Protein AF-A0A7S3B226-F1 (afdb_monomer_lite)

Radius of gyration: 31.5 Å; chains: 1; bounding box: 76×92×87 Å

pLDDT: mean 72.27, std 21.68, range [33.91, 96.81]

Secondary structure (DSSP, 8-state):
--------TTSHHHHHHHHHHH-HHHHHHHHHHHHHHHHHHTTT-HHHHHHHHHHHHHHHH--TT---THHHHHHHHHHHHHHHHHHHHHHHHHHHHHHHHHS-HHHHHHHHHHHHHHHHHHHHHHHHS-----------------------------HHHHHHHHHHHHHHHHHHHHHHHHHHSTTHHHHHHHHHHHHHHHIIIIIHHHHHHHHHHHHHHHHTTTTTT--------S-----------------------PPPP-PPPPP-

Foldseek 3Di:
DDPPPPPPPPPPLQVLLLCCLPPPLLLVLLVLLQVLLVVVVVVVPVVLSVLSNCLSVLSPPDDSPDSDLVSLQVNLVSLVVSLVVLVVLLVVLLVVLVVLLVDDLVNQLVVLVVVLVVLVVVLCVCVVVPPPPVPPDDDDDDDDDDDDPPPPPDPVQPPVNVVVVNVVSVVVSVVSVVVSCCSNDPCNSVVSNVVSVVSNCSSVVRSVSSSVSSVVSSVSSVSSVHPVPPPPCPPPDPDDPDDDDDDDDDDDDPDPPPPPPDDPDDDDDDDD

Sequence (272 aa):
ENEKEDRSSTDYPLTVFMDLLTSPDARRCAWKLVILSSLVALTGNFFLAVCGAVTGGVVLLLSPSSPSNSGADLIAMLSTFTAVMAIGTAVLLLTSGVLILGVSPERFCFASTKMVGYMEATLNHTSATGLYINADGADDTADPNETFAASTNTWAADSTTTAHISTSAHTALRVMRTIKTLGCGDLSGLVLLLSGAAVLLYSSLVVVPLAAAALRLGRLARRAGGCIGARPFVYMPPHASVARSVHRSAVAVAVPVYNAVAAPARAVPQMH

Organism: NCBI:txid156174

Structure (mmCIF, N/CA/C/O backbone):
data_AF-A0A7S3B226-F1
#
_entry.id   AF-A0A7S3B226-F1
#
loop_
_atom_site.group_PDB
_atom_site.id
_atom_site.type_symbol
_atom_site.label_atom_id
_atom_site.label_alt_id
_atom_site.label_comp_id
_atom_site.label_asym_id
_atom_site.label_entity_id
_atom_site.label_seq_id
_atom_site.pdbx_PDB_ins_code
_atom_site.Cartn_x
_atom_site.Cartn_y
_atom_site.Cartn_z
_atom_site.occupancy
_atom_site.B_iso_or_equiv
_atom_site.auth_seq_id
_atom_site.auth_comp_id
_atom_site.auth_asym_id
_atom_site.auth_atom_id
_atom_site.pdbx_PDB_model_num
ATOM 1 N N . GLU A 1 1 ? -47.603 -9.206 44.984 1.00 49.91 1 GLU A N 1
ATOM 2 C CA . GLU A 1 1 ? -46.559 -10.121 44.476 1.00 49.91 1 GLU A CA 1
ATOM 3 C C . GLU A 1 1 ? -46.654 -10.192 42.960 1.00 49.91 1 GLU A C 1
ATOM 5 O O . GLU A 1 1 ? -47.767 -10.209 42.449 1.00 49.91 1 GLU A O 1
ATOM 10 N N . ASN A 1 2 ? -45.505 -10.204 42.279 1.00 44.84 2 ASN A N 1
ATOM 11 C CA . ASN A 1 2 ? -45.282 -10.077 40.828 1.00 44.84 2 ASN A CA 1
ATOM 12 C C . ASN A 1 2 ? -45.091 -8.646 40.295 1.00 44.84 2 ASN A C 1
ATOM 14 O O . ASN A 1 2 ? -45.658 -8.265 39.273 1.00 44.84 2 ASN A O 1
ATOM 18 N N . GLU A 1 3 ? -44.205 -7.882 40.941 1.00 45.31 3 GLU A N 1
ATOM 19 C CA . GLU A 1 3 ? -43.418 -6.867 40.233 1.00 45.31 3 GLU A CA 1
ATOM 20 C C . GLU A 1 3 ? -42.430 -7.589 39.310 1.00 45.31 3 GLU A C 1
ATOM 22 O O . GLU A 1 3 ? -41.401 -8.114 39.733 1.00 45.31 3 GLU A O 1
ATOM 27 N N . LYS A 1 4 ? -42.793 -7.676 38.030 1.00 48.75 4 LYS A N 1
ATOM 28 C CA . LYS A 1 4 ? -41.866 -8.022 36.957 1.00 48.75 4 LYS A CA 1
ATOM 29 C C . LYS A 1 4 ? -40.965 -6.807 36.763 1.00 48.75 4 LYS A C 1
ATOM 31 O O . LYS A 1 4 ? -41.389 -5.793 36.222 1.00 48.75 4 LYS A O 1
ATOM 36 N N . GLU A 1 5 ? -39.754 -6.916 37.289 1.00 50.75 5 GLU A N 1
ATOM 37 C CA . GLU A 1 5 ? -38.660 -5.965 37.135 1.00 50.75 5 GLU A CA 1
ATOM 38 C C . GLU A 1 5 ? -38.341 -5.825 35.633 1.00 50.75 5 GLU A C 1
ATOM 40 O O . GLU A 1 5 ? -37.581 -6.611 35.063 1.00 50.75 5 GLU A O 1
ATOM 45 N N . ASP A 1 6 ? -38.975 -4.850 34.971 1.00 48.97 6 ASP A N 1
ATOM 46 C CA . ASP A 1 6 ? -38.583 -4.338 33.656 1.00 48.97 6 ASP A CA 1
ATOM 47 C C . ASP A 1 6 ? -37.192 -3.709 33.808 1.00 48.97 6 ASP A C 1
ATOM 49 O O . ASP A 1 6 ? -37.026 -2.499 33.979 1.00 48.97 6 ASP A O 1
ATOM 53 N N . ARG A 1 7 ? -36.157 -4.556 33.804 1.00 47.72 7 ARG A N 1
ATOM 54 C CA . ARG A 1 7 ? -34.771 -4.112 33.696 1.00 47.72 7 ARG A CA 1
ATOM 55 C C . ARG A 1 7 ? -34.619 -3.393 32.370 1.00 47.72 7 ARG A C 1
ATOM 57 O O . ARG A 1 7 ? -34.548 -4.009 31.309 1.00 47.72 7 ARG A O 1
ATOM 64 N N . SER A 1 8 ? -34.596 -2.069 32.482 1.00 46.50 8 SER A N 1
ATOM 65 C CA . SER A 1 8 ? -34.278 -1.103 31.444 1.00 46.50 8 SER A CA 1
ATOM 66 C C . SER A 1 8 ? -33.107 -1.602 30.601 1.00 46.50 8 SER A C 1
ATOM 68 O O . SER A 1 8 ? -31.948 -1.553 31.004 1.00 46.50 8 SER A O 1
ATOM 70 N N . SER A 1 9 ? -33.421 -2.108 29.410 1.00 51.97 9 SER A N 1
ATOM 71 C CA . SER A 1 9 ? -32.473 -2.727 28.482 1.00 51.97 9 SER A CA 1
ATOM 72 C C . SER A 1 9 ? -31.579 -1.702 27.755 1.00 51.97 9 SER A C 1
ATOM 74 O O . SER A 1 9 ? -31.095 -1.958 26.651 1.00 51.97 9 SER A O 1
ATOM 76 N N . THR A 1 10 ? -31.384 -0.521 28.345 1.00 54.19 10 THR A N 1
ATOM 77 C CA . THR A 1 10 ? -30.746 0.652 27.731 1.00 54.19 10 THR A CA 1
ATOM 78 C C . THR A 1 10 ? -29.283 0.848 28.119 1.00 54.19 10 THR A C 1
ATOM 80 O O . THR A 1 10 ? -28.595 1.592 27.427 1.00 54.19 10 THR A O 1
ATOM 83 N N . ASP A 1 11 ? -28.776 0.156 29.143 1.00 52.28 11 ASP A N 1
ATOM 84 C CA . ASP A 1 11 ? -27.418 0.398 29.670 1.00 52.28 11 ASP A CA 1
ATOM 85 C C . ASP A 1 11 ? -26.328 -0.497 29.050 1.00 52.28 11 ASP A C 1
ATOM 87 O O . ASP A 1 11 ? -25.137 -0.323 29.306 1.00 52.28 11 ASP A O 1
ATOM 91 N N . TYR A 1 12 ? -26.701 -1.429 28.169 1.00 54.50 12 TYR A N 1
ATOM 92 C CA . TYR A 1 12 ? -25.764 -2.373 27.552 1.00 54.50 12 TYR A CA 1
ATOM 93 C C . TYR A 1 12 ? -24.783 -1.816 26.499 1.00 54.50 12 TYR A C 1
ATOM 95 O O . TYR A 1 12 ? -23.708 -2.397 26.379 1.00 54.50 12 TYR A O 1
ATOM 103 N N . PRO A 1 13 ? -25.051 -0.751 25.713 1.00 59.28 13 PRO A N 1
ATOM 104 C CA . PRO A 1 13 ? -24.100 -0.343 24.673 1.00 59.28 13 PRO A CA 1
ATOM 105 C C . PRO A 1 13 ? -22.861 0.369 25.240 1.00 59.28 13 PRO A C 1
ATOM 107 O O . PRO A 1 13 ? -21.808 0.382 24.606 1.00 59.28 13 PRO A O 1
ATOM 110 N N . LEU A 1 14 ? -22.964 0.938 26.445 1.00 58.78 14 LEU A N 1
ATOM 111 C CA . LEU A 1 14 ? -21.962 1.855 26.987 1.00 58.78 14 LEU A CA 1
ATOM 112 C C . LEU A 1 14 ? -20.751 1.123 27.587 1.00 58.78 14 LEU A C 1
ATOM 114 O O . LEU A 1 14 ? -19.611 1.557 27.420 1.00 58.78 14 LEU A O 1
ATOM 118 N N . THR A 1 15 ? -20.983 -0.023 28.230 1.00 62.59 15 THR A N 1
ATOM 119 C CA . THR A 1 15 ? -19.920 -0.863 28.804 1.00 62.59 15 THR A CA 1
ATOM 120 C C . THR A 1 15 ? -19.077 -1.534 27.717 1.00 62.59 15 THR A C 1
ATOM 122 O O . THR A 1 15 ? -17.853 -1.558 27.812 1.00 62.59 15 THR A O 1
ATOM 125 N N . VAL A 1 16 ? -19.700 -1.980 26.622 1.00 64.94 16 VAL A N 1
ATOM 126 C CA . VAL A 1 16 ? -19.005 -2.698 25.538 1.00 64.94 16 VAL A CA 1
ATOM 127 C C . VAL A 1 16 ? -18.070 -1.777 24.738 1.00 64.94 16 VAL A C 1
ATOM 129 O O . VAL A 1 16 ? -17.012 -2.208 24.274 1.00 64.94 16 VAL A O 1
ATOM 132 N N . PHE A 1 17 ? -18.405 -0.491 24.597 1.00 67.31 17 PHE A N 1
ATOM 133 C CA . PHE A 1 17 ? -17.513 0.480 23.955 1.00 67.31 17 PHE A CA 1
ATOM 134 C C . PHE A 1 17 ? -16.291 0.826 24.817 1.00 67.31 17 PHE A C 1
ATOM 136 O O . PHE A 1 17 ? -15.184 0.972 24.294 1.00 67.31 17 PHE A O 1
ATOM 143 N N . MET A 1 18 ? -16.456 0.894 26.139 1.00 69.69 18 MET A N 1
ATOM 144 C CA . MET A 1 18 ? -15.328 1.081 27.055 1.00 69.69 18 MET A CA 1
ATOM 145 C C . MET A 1 18 ? -14.351 -0.095 27.012 1.00 69.69 18 MET A C 1
ATOM 147 O O . MET A 1 18 ? -13.135 0.120 26.972 1.00 69.69 18 MET A O 1
ATOM 151 N N . ASP A 1 19 ? -14.861 -1.323 26.917 1.00 70.06 19 ASP A N 1
ATOM 152 C CA . ASP A 1 19 ? -14.031 -2.521 26.753 1.00 70.06 19 ASP A CA 1
ATOM 153 C C . ASP A 1 19 ? -13.239 -2.499 25.437 1.00 70.06 19 ASP A C 1
ATOM 155 O O . ASP A 1 19 ? -12.092 -2.943 25.387 1.00 70.06 19 ASP A O 1
ATOM 159 N N . LEU A 1 20 ? -13.787 -1.910 24.368 1.00 72.38 20 LEU A N 1
ATOM 160 C CA . LEU A 1 20 ? -13.076 -1.745 23.098 1.00 72.38 20 LEU A CA 1
ATOM 161 C C . LEU A 1 20 ? -11.825 -0.865 23.246 1.00 72.38 20 LEU A C 1
ATOM 163 O O . LEU A 1 20 ? -10.739 -1.265 22.819 1.00 72.38 20 LEU A O 1
ATOM 167 N N . LEU A 1 21 ? -11.981 0.326 23.835 1.00 73.56 21 LEU A N 1
ATOM 168 C CA . LEU A 1 21 ? -10.923 1.342 23.956 1.00 73.56 21 LEU A CA 1
ATOM 169 C C . LEU A 1 21 ? -9.848 0.968 24.983 1.00 73.56 21 LEU A C 1
ATOM 171 O O . LEU A 1 21 ? -8.681 1.358 24.852 1.00 73.56 21 LEU A O 1
ATOM 175 N N . THR A 1 22 ? -10.241 0.209 26.003 1.00 79.25 22 THR A N 1
ATOM 176 C CA . THR A 1 22 ? -9.331 -0.303 27.031 1.00 79.25 22 THR A CA 1
ATOM 177 C C . THR A 1 22 ? -8.682 -1.623 26.628 1.00 79.25 22 THR A C 1
ATOM 179 O O . THR A 1 22 ? -7.630 -1.962 27.176 1.00 79.25 22 THR A O 1
ATOM 182 N N . SER A 1 23 ? -9.225 -2.336 25.629 1.00 85.38 23 SER A N 1
ATOM 183 C CA . SER A 1 23 ? -8.629 -3.593 25.184 1.00 85.38 23 SER A CA 1
ATOM 184 C C . SER A 1 23 ? -7.196 -3.374 24.663 1.00 85.38 23 SER A C 1
ATOM 186 O O . SER A 1 23 ? -6.957 -2.585 23.735 1.00 85.38 23 SER A O 1
ATOM 188 N N . PRO A 1 24 ? -6.203 -4.098 25.212 1.00 87.94 24 PRO A N 1
ATOM 189 C CA . PRO A 1 24 ? -4.827 -4.008 24.733 1.00 87.94 24 PRO A CA 1
ATOM 190 C C . PRO A 1 24 ? -4.713 -4.447 23.266 1.00 87.94 24 PRO A C 1
ATOM 192 O O . PRO A 1 24 ? -3.832 -3.980 22.541 1.00 87.94 24 PRO A O 1
ATOM 195 N N . ASP A 1 25 ? -5.630 -5.296 22.799 1.00 87.38 25 ASP A N 1
ATOM 196 C CA . ASP A 1 25 ? -5.663 -5.798 21.429 1.00 87.38 25 ASP A CA 1
ATOM 197 C C . ASP A 1 25 ? -6.089 -4.738 20.409 1.00 87.38 25 ASP A C 1
ATOM 199 O O . ASP A 1 25 ? -5.460 -4.642 19.349 1.00 87.38 25 ASP A O 1
ATOM 203 N N . ALA A 1 26 ? -7.089 -3.900 20.718 1.00 87.50 26 ALA A N 1
ATOM 204 C CA . ALA A 1 26 ? -7.478 -2.798 19.837 1.00 87.50 26 ALA A CA 1
ATOM 205 C C . ALA A 1 26 ? -6.342 -1.777 19.702 1.00 87.50 26 ALA A C 1
ATOM 207 O O . ALA A 1 26 ? -6.001 -1.387 18.585 1.00 87.50 26 ALA A O 1
ATOM 208 N N . ARG A 1 27 ? -5.678 -1.424 20.813 1.00 91.06 27 ARG A N 1
ATOM 209 C CA . ARG A 1 27 ? -4.521 -0.511 20.807 1.00 91.06 27 ARG A CA 1
ATOM 210 C C . ARG A 1 27 ? -3.345 -1.065 20.007 1.00 91.06 27 ARG A C 1
ATOM 212 O O . ARG A 1 27 ? -2.751 -0.344 19.209 1.00 91.06 27 ARG A O 1
ATOM 219 N N . ARG A 1 28 ? -3.025 -2.355 20.164 1.00 92.69 28 ARG A N 1
ATOM 220 C CA . ARG A 1 28 ? -1.985 -3.026 19.362 1.00 92.69 28 ARG A CA 1
ATOM 221 C C . ARG A 1 28 ? -2.332 -3.031 17.874 1.00 92.69 28 ARG A C 1
ATOM 223 O O . ARG A 1 28 ? -1.447 -2.820 17.048 1.00 92.69 28 ARG A O 1
ATOM 230 N N . CYS A 1 29 ? -3.596 -3.262 17.517 1.00 91.25 29 CYS A N 1
ATOM 231 C CA . CYS A 1 29 ? -4.041 -3.196 16.124 1.00 91.25 29 CYS A CA 1
ATOM 232 C C . CYS A 1 29 ? -3.947 -1.774 15.566 1.00 91.25 29 CYS A C 1
ATOM 234 O O . CYS A 1 29 ? -3.451 -1.607 14.456 1.00 91.25 29 CYS A O 1
ATOM 236 N N . ALA A 1 30 ? -4.354 -0.764 16.336 1.00 93.38 30 ALA A N 1
ATOM 237 C CA . ALA A 1 30 ? -4.276 0.638 15.943 1.00 93.38 30 ALA A CA 1
ATOM 238 C C . ALA A 1 30 ? -2.828 1.087 15.692 1.00 93.38 30 ALA A C 1
ATOM 240 O O . ALA A 1 30 ? -2.539 1.649 14.639 1.00 93.38 30 ALA A O 1
ATOM 241 N N . TRP A 1 31 ? -1.896 0.741 16.587 1.00 95.44 31 TRP A N 1
ATOM 242 C CA . TRP A 1 31 ? -0.465 0.999 16.390 1.00 95.44 31 TRP A CA 1
ATOM 243 C C . TRP A 1 31 ? 0.091 0.335 15.131 1.00 95.44 31 TRP A C 1
ATOM 245 O O . TRP A 1 31 ? 0.792 0.982 14.355 1.00 95.44 31 TRP A O 1
ATOM 255 N N . LYS A 1 32 ? -0.252 -0.938 14.888 1.00 95.12 32 LYS A N 1
ATOM 256 C CA . LYS A 1 32 ? 0.127 -1.627 13.644 1.00 95.12 32 LYS A CA 1
ATOM 257 C C . LYS A 1 32 ? -0.408 -0.894 12.420 1.00 95.12 32 LYS A C 1
ATOM 259 O O . LYS A 1 32 ? 0.320 -0.744 11.448 1.00 95.12 32 LYS A O 1
ATOM 264 N N . LEU A 1 33 ? -1.653 -0.426 12.481 1.00 93.75 33 LEU A N 1
ATOM 265 C CA . LEU A 1 33 ? -2.292 0.306 11.394 1.00 93.75 33 LEU A CA 1
ATOM 266 C C . LEU A 1 33 ? -1.538 1.607 11.094 1.00 93.75 33 LEU A C 1
ATOM 268 O O . LEU A 1 33 ? -1.221 1.852 9.936 1.00 93.75 33 LEU A O 1
ATOM 272 N N . VAL A 1 34 ? -1.164 2.382 12.117 1.00 96.38 34 VAL A N 1
ATOM 273 C CA . VAL A 1 34 ? -0.370 3.614 11.952 1.00 96.38 34 VAL A CA 1
ATOM 274 C C . VAL A 1 34 ? 1.004 3.318 11.345 1.00 96.38 34 VAL A C 1
ATOM 276 O O . VAL A 1 34 ? 1.364 3.929 10.345 1.00 96.38 34 VAL A O 1
ATOM 279 N N . ILE A 1 35 ? 1.747 2.346 11.886 1.00 96.81 35 ILE A N 1
ATOM 280 C CA . ILE A 1 35 ? 3.092 1.997 11.392 1.00 96.81 35 ILE A CA 1
ATOM 281 C C . ILE A 1 35 ? 3.037 1.528 9.932 1.00 96.81 35 ILE A C 1
ATOM 283 O O . ILE A 1 35 ? 3.803 2.005 9.096 1.00 96.81 35 ILE A O 1
ATOM 287 N N . LEU A 1 36 ? 2.110 0.622 9.607 1.00 95.31 36 LEU A N 1
ATOM 288 C CA . LEU A 1 36 ? 1.931 0.127 8.242 1.00 95.31 36 LEU A CA 1
ATOM 289 C C . LEU A 1 36 ? 1.493 1.247 7.292 1.00 95.31 36 LEU A C 1
ATOM 291 O O . LEU A 1 36 ? 1.962 1.300 6.161 1.00 95.31 36 LEU A O 1
ATOM 295 N N . SER A 1 37 ? 0.656 2.178 7.752 1.00 95.56 37 SER A N 1
ATOM 296 C CA . SER A 1 37 ? 0.233 3.334 6.954 1.00 95.56 37 SER A CA 1
ATOM 297 C C . SER A 1 37 ? 1.394 4.276 6.638 1.00 95.56 37 SER A C 1
ATOM 299 O O . SER A 1 37 ? 1.503 4.745 5.508 1.00 95.56 37 SER A O 1
ATOM 301 N N . SER A 1 38 ? 2.310 4.498 7.583 1.00 95.19 38 SER A N 1
ATOM 302 C CA . SER A 1 38 ? 3.533 5.269 7.329 1.00 95.19 38 SER A CA 1
ATOM 303 C C . SER A 1 38 ? 4.418 4.603 6.272 1.00 95.19 38 SER A C 1
ATOM 305 O O . SER A 1 38 ? 4.946 5.284 5.398 1.00 95.19 38 SER A O 1
ATOM 307 N N . LEU A 1 39 ? 4.530 3.269 6.288 1.00 94.62 39 LEU A N 1
ATOM 308 C CA . LEU A 1 39 ? 5.235 2.530 5.233 1.00 94.62 39 LEU A CA 1
ATOM 309 C C . LEU A 1 39 ? 4.530 2.649 3.875 1.00 94.62 39 LEU A C 1
ATOM 311 O O . LEU A 1 39 ? 5.192 2.722 2.843 1.00 94.62 39 LEU A O 1
ATOM 315 N N . VAL A 1 40 ? 3.196 2.713 3.856 1.00 94.50 40 VAL A N 1
ATOM 316 C CA . VAL A 1 40 ? 2.430 2.990 2.633 1.00 94.50 40 VAL A CA 1
ATOM 317 C C . VAL A 1 40 ? 2.690 4.401 2.104 1.00 94.50 40 VAL A C 1
ATOM 319 O O . VAL A 1 40 ? 2.863 4.559 0.895 1.00 94.50 40 VAL A O 1
ATOM 322 N N . ALA A 1 41 ? 2.819 5.408 2.973 1.00 93.88 41 ALA A N 1
ATOM 323 C CA . ALA A 1 41 ? 3.127 6.779 2.554 1.00 93.88 41 ALA A CA 1
ATOM 324 C C . ALA A 1 41 ? 4.446 6.858 1.767 1.00 93.88 41 ALA A C 1
ATOM 326 O O . ALA A 1 41 ? 4.512 7.534 0.743 1.00 93.88 41 ALA A O 1
ATOM 327 N N . LEU A 1 42 ? 5.466 6.100 2.190 1.00 91.94 42 LEU A N 1
ATOM 328 C CA . LEU A 1 42 ? 6.773 6.051 1.521 1.00 91.94 42 LEU A CA 1
ATOM 329 C C . LEU A 1 42 ? 6.712 5.497 0.090 1.00 91.94 42 LEU A C 1
AT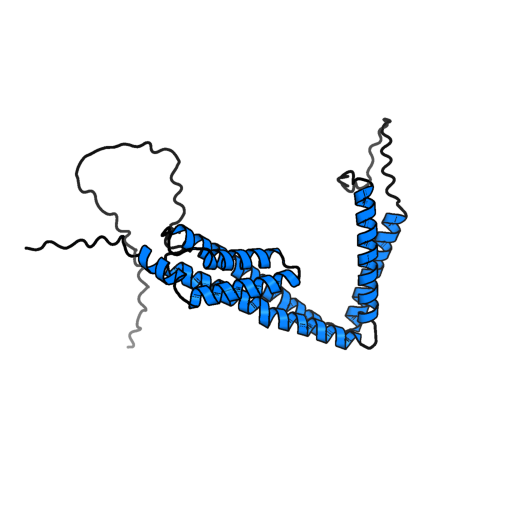OM 331 O O . LEU A 1 42 ? 7.610 5.755 -0.704 1.00 91.94 42 LEU A O 1
ATOM 335 N N . THR A 1 43 ? 5.653 4.765 -0.258 1.00 89.00 43 THR A N 1
ATOM 336 C CA . THR A 1 43 ? 5.457 4.216 -1.611 1.00 89.00 43 THR A CA 1
ATOM 337 C C . THR A 1 43 ? 4.655 5.127 -2.539 1.00 89.00 43 THR A C 1
ATOM 339 O O . THR A 1 43 ? 4.393 4.763 -3.681 1.00 89.00 43 THR A O 1
ATOM 342 N N . GLY A 1 44 ? 4.254 6.312 -2.065 1.00 88.06 44 GLY A N 1
ATOM 343 C CA . GLY A 1 44 ? 3.504 7.292 -2.853 1.00 88.06 44 GLY A CA 1
ATOM 344 C C . GLY A 1 44 ? 1.984 7.113 -2.826 1.00 88.06 44 GLY A C 1
ATOM 345 O O . GLY A 1 44 ? 1.269 7.935 -3.397 1.00 88.06 44 GLY A O 1
ATOM 346 N N . ASN A 1 45 ? 1.449 6.107 -2.124 1.00 92.69 45 ASN A N 1
ATOM 347 C CA . ASN A 1 45 ? 0.003 5.977 -1.910 1.00 92.69 45 ASN A CA 1
ATOM 348 C C . ASN A 1 45 ? -0.446 6.781 -0.676 1.00 92.69 45 ASN A C 1
ATOM 350 O O . ASN A 1 45 ? -0.827 6.234 0.363 1.00 92.69 45 ASN A O 1
ATOM 354 N N . PHE A 1 46 ? -0.376 8.110 -0.794 1.00 92.56 46 PHE A N 1
ATOM 355 C CA . PHE A 1 46 ? -0.688 9.041 0.295 1.00 92.56 46 PHE A CA 1
ATOM 356 C C . PHE A 1 46 ? -2.116 8.894 0.818 1.00 92.56 46 PHE A C 1
ATOM 358 O O . PHE A 1 46 ? -2.338 8.972 2.022 1.00 92.56 46 PHE A O 1
ATOM 365 N N . PHE A 1 47 ? -3.083 8.648 -0.065 1.00 92.25 47 PHE A N 1
ATOM 366 C CA . PHE A 1 47 ? -4.483 8.550 0.334 1.00 92.25 47 PHE A CA 1
ATOM 367 C C . PHE A 1 47 ? -4.731 7.349 1.255 1.00 92.25 47 PHE A C 1
ATOM 369 O O . PHE A 1 47 ? -5.283 7.510 2.343 1.00 92.25 47 PHE A O 1
ATOM 376 N N . LEU A 1 48 ? -4.250 6.158 0.875 1.00 93.00 48 LEU A N 1
ATOM 377 C CA . LEU A 1 48 ? -4.367 4.966 1.717 1.00 93.00 48 LEU A CA 1
ATOM 378 C C . LEU A 1 48 ? -3.629 5.145 3.052 1.00 93.00 48 LEU A C 1
ATOM 380 O O . LEU A 1 48 ? -4.143 4.743 4.098 1.00 93.00 48 LEU A O 1
ATOM 384 N N . ALA A 1 49 ? -2.455 5.779 3.020 1.00 95.75 49 ALA A N 1
ATOM 385 C CA . ALA A 1 49 ? -1.685 6.083 4.217 1.00 95.75 49 ALA A CA 1
ATOM 386 C C . ALA A 1 49 ? -2.437 7.016 5.176 1.00 95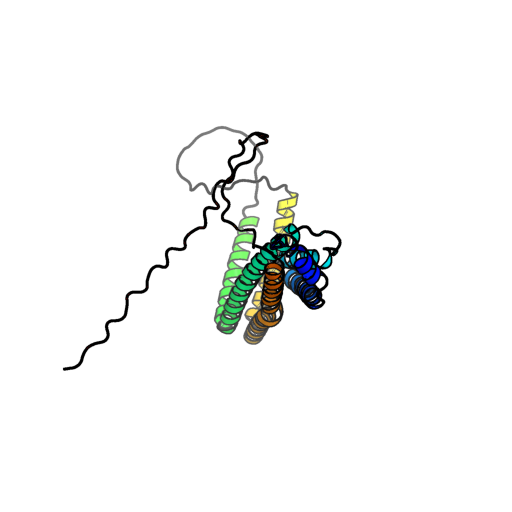.75 49 ALA A C 1
ATOM 388 O O . ALA A 1 49 ? -2.506 6.739 6.370 1.00 95.75 49 ALA A O 1
ATOM 389 N N . VAL A 1 50 ? -3.050 8.090 4.671 1.00 96.00 50 VAL A N 1
ATOM 390 C CA . VAL A 1 50 ? -3.842 9.013 5.496 1.00 96.00 50 VAL A CA 1
ATOM 391 C C . VAL A 1 50 ? -5.053 8.297 6.083 1.00 96.00 50 VAL A C 1
ATOM 393 O O . VAL A 1 50 ? -5.275 8.384 7.288 1.00 96.00 50 VAL A O 1
ATOM 396 N N . CYS A 1 51 ? -5.804 7.535 5.283 1.00 94.38 51 CYS A N 1
ATOM 397 C CA . CYS A 1 51 ? -6.962 6.792 5.783 1.00 94.38 51 CYS A CA 1
ATOM 398 C C . CYS A 1 51 ? -6.584 5.826 6.911 1.00 94.38 51 CYS A C 1
ATOM 400 O O . CYS A 1 51 ? -7.242 5.807 7.954 1.00 94.38 51 CYS A O 1
ATOM 402 N N . GLY A 1 52 ? -5.503 5.065 6.745 1.00 93.81 52 GLY A N 1
ATOM 403 C CA . GLY A 1 52 ? -5.043 4.153 7.783 1.00 93.81 52 GLY A CA 1
ATOM 404 C C . GLY A 1 52 ? -4.482 4.875 9.015 1.00 93.81 52 GLY A C 1
ATOM 405 O O . GLY A 1 52 ? -4.849 4.545 10.145 1.00 93.81 52 GLY A O 1
ATOM 406 N N . ALA A 1 53 ? -3.680 5.924 8.831 1.00 96.06 53 ALA A N 1
ATOM 407 C CA . ALA A 1 53 ? -3.149 6.714 9.938 1.00 96.06 53 ALA A CA 1
ATOM 408 C C . ALA A 1 53 ? -4.268 7.378 10.755 1.00 96.06 53 ALA A C 1
ATOM 410 O O . ALA A 1 53 ? -4.240 7.310 11.981 1.00 96.06 53 ALA A O 1
ATOM 411 N N . VAL A 1 54 ? -5.286 7.942 10.096 1.00 95.19 54 VAL A N 1
ATOM 412 C CA . VAL A 1 54 ? -6.467 8.518 10.757 1.00 95.19 54 VAL A CA 1
ATOM 413 C C . VAL A 1 54 ? -7.255 7.431 11.481 1.00 95.19 54 VAL A C 1
ATOM 415 O O . VAL A 1 54 ? -7.577 7.601 12.651 1.00 95.19 54 VAL A O 1
ATOM 418 N N . THR A 1 55 ? -7.506 6.282 10.848 1.00 93.19 55 THR A N 1
ATOM 419 C CA . THR A 1 55 ? -8.235 5.170 11.483 1.00 93.19 55 THR A CA 1
ATOM 420 C C . THR A 1 55 ? -7.538 4.690 12.762 1.00 93.19 55 THR A C 1
ATOM 422 O O . THR A 1 55 ? -8.182 4.518 13.797 1.00 93.19 55 THR A O 1
ATOM 425 N N . GLY A 1 56 ? -6.218 4.484 12.714 1.00 92.25 56 GLY A N 1
ATOM 426 C CA . GLY A 1 56 ? -5.435 4.079 13.881 1.00 92.25 56 GLY A CA 1
ATOM 427 C C . GLY A 1 56 ? -5.312 5.192 14.925 1.00 92.25 56 GLY A C 1
ATOM 428 O O . GLY A 1 56 ? -5.481 4.941 16.115 1.00 92.25 56 GLY A O 1
ATOM 429 N N . GLY A 1 57 ? -5.081 6.429 14.484 1.00 93.50 57 GLY A N 1
ATOM 430 C CA . GLY A 1 57 ? -4.952 7.604 15.343 1.00 93.50 57 GLY A CA 1
ATOM 431 C C . GLY A 1 57 ? -6.225 7.898 16.127 1.00 93.50 57 GLY A C 1
ATOM 432 O O . GLY A 1 57 ? -6.151 8.121 17.328 1.00 93.50 57 GLY A O 1
ATOM 433 N N . VAL A 1 58 ? -7.393 7.799 15.488 1.00 92.06 58 VAL A N 1
ATOM 434 C CA . VAL A 1 58 ? -8.703 7.924 16.143 1.00 92.06 58 VAL A CA 1
ATOM 435 C C . VAL A 1 58 ? -8.805 6.926 17.302 1.00 92.06 58 VAL A C 1
ATOM 437 O O . VAL A 1 58 ? -9.064 7.332 18.427 1.00 92.06 58 VAL A O 1
ATOM 440 N N . VAL A 1 59 ? -8.482 5.646 17.100 1.00 90.75 59 VAL A N 1
ATOM 441 C CA . VAL A 1 59 ? -8.524 4.651 18.193 1.00 90.75 59 VAL A CA 1
ATOM 442 C C . VAL A 1 59 ? -7.518 4.934 19.315 1.00 90.75 59 VAL A C 1
ATOM 444 O O . VAL A 1 59 ? -7.809 4.654 20.474 1.00 90.75 59 VAL A O 1
ATOM 447 N N . LEU A 1 60 ? -6.341 5.483 19.000 1.00 91.31 60 LEU A N 1
ATOM 448 C CA . LEU A 1 60 ? -5.325 5.813 20.007 1.00 91.31 60 LEU A CA 1
ATOM 449 C C . LEU A 1 60 ? -5.647 7.092 20.793 1.00 91.31 60 LEU A C 1
ATOM 451 O O . LEU A 1 60 ? -5.279 7.187 21.963 1.00 91.31 60 LEU A O 1
ATOM 455 N N . LEU A 1 61 ? -6.305 8.061 20.153 1.00 90.25 61 LEU A N 1
ATOM 456 C CA . LEU A 1 61 ? -6.619 9.374 20.719 1.00 90.25 61 LEU A CA 1
ATOM 457 C C . LEU A 1 61 ? -7.990 9.426 21.395 1.00 90.25 61 LEU A C 1
ATOM 459 O O . LEU A 1 61 ? -8.203 10.296 22.242 1.00 90.25 61 LEU A O 1
ATOM 463 N N . LEU A 1 62 ? -8.918 8.521 21.056 1.00 85.69 62 LEU A N 1
ATOM 464 C CA . LEU A 1 62 ? -10.179 8.416 21.782 1.00 85.69 62 LEU A CA 1
ATOM 465 C C . LEU A 1 62 ? -9.899 7.993 23.227 1.00 85.69 62 LEU A C 1
ATOM 467 O O . LEU A 1 62 ? -9.640 6.830 23.537 1.00 85.69 62 LEU A O 1
ATOM 471 N N . SER A 1 63 ? -9.973 8.977 24.120 1.00 69.06 63 SER A N 1
ATOM 472 C CA . SER A 1 63 ? -9.995 8.734 25.554 1.00 69.06 63 SER A CA 1
ATOM 473 C C . SER A 1 63 ? -11.292 8.010 25.939 1.00 69.06 63 SER A C 1
ATOM 475 O O . SER A 1 63 ? -12.360 8.357 25.428 1.00 69.06 63 SER A O 1
ATOM 477 N N . PRO A 1 64 ? -11.243 7.075 26.904 1.00 66.12 64 PRO A N 1
ATOM 478 C CA . PRO A 1 64 ? -12.424 6.397 27.447 1.00 66.12 64 PRO A CA 1
ATOM 479 C C . PRO A 1 64 ? -13.380 7.339 28.214 1.00 66.12 64 PRO A C 1
ATOM 481 O O . PRO A 1 64 ? -14.333 6.902 28.839 1.00 66.12 64 PRO A O 1
ATOM 484 N N . SER A 1 65 ? -13.155 8.650 28.208 1.00 61.53 65 SER A N 1
ATOM 485 C CA . SER A 1 65 ? -13.981 9.612 28.939 1.00 61.53 65 SER A CA 1
ATOM 486 C C . SER A 1 65 ? -15.229 10.074 28.179 1.00 61.53 65 SER A C 1
ATOM 488 O O . SER A 1 65 ? -16.068 10.740 28.779 1.00 61.53 65 SER A O 1
ATOM 490 N N . SER A 1 66 ? -15.386 9.739 26.889 1.00 58.66 66 SER A N 1
ATOM 491 C CA . SER A 1 66 ? -16.546 10.167 26.093 1.00 58.66 66 SER A CA 1
ATOM 492 C C . SER A 1 66 ? -17.363 8.966 25.592 1.00 58.66 66 SER A C 1
ATOM 494 O O . SER A 1 66 ? -16.966 8.307 24.630 1.00 58.66 66 SER A O 1
ATOM 496 N N . PRO A 1 67 ? -18.502 8.646 26.233 1.00 57.03 67 PRO A N 1
ATOM 497 C CA . PRO A 1 67 ? -19.301 7.459 25.928 1.00 57.03 67 PRO A CA 1
ATOM 498 C C . PRO A 1 67 ? -20.228 7.628 24.709 1.00 57.03 67 PRO A C 1
ATOM 500 O O . PRO A 1 67 ? -21.309 7.045 24.657 1.00 57.03 67 PRO A O 1
ATOM 503 N N . SER A 1 68 ? -19.859 8.441 23.715 1.00 66.94 68 SER A N 1
ATOM 504 C CA . SER A 1 68 ? -20.711 8.615 22.538 1.00 66.94 68 SER A CA 1
ATOM 505 C C . SER A 1 68 ? -20.536 7.453 21.554 1.00 66.94 68 SER A C 1
ATOM 507 O O . SER A 1 68 ? -19.468 7.289 20.961 1.00 66.94 68 SER A O 1
ATOM 509 N N . ASN A 1 69 ? -21.619 6.711 21.301 1.00 69.69 69 ASN A N 1
ATOM 510 C CA . ASN A 1 69 ? -21.686 5.629 20.304 1.00 69.69 69 ASN A CA 1
ATOM 511 C C . ASN A 1 69 ? -21.229 6.052 18.889 1.00 69.69 69 ASN A C 1
ATOM 513 O O . ASN A 1 69 ? -20.809 5.210 18.098 1.00 69.69 69 ASN A O 1
ATOM 517 N N . SER A 1 70 ? -21.240 7.354 18.582 1.00 77.38 70 SER A N 1
ATOM 518 C CA . SER A 1 70 ? -20.743 7.920 17.320 1.00 77.38 70 SER A CA 1
ATOM 519 C C . SER A 1 70 ? -19.271 7.590 17.032 1.00 77.38 70 SER A C 1
ATOM 521 O O . SER A 1 70 ? -18.884 7.495 15.867 1.00 77.38 70 SER A O 1
ATOM 523 N N . GLY A 1 71 ? -18.449 7.363 18.065 1.00 82.00 71 GLY A N 1
ATOM 524 C CA . GLY A 1 71 ? -17.047 6.975 17.896 1.00 82.00 71 GLY A CA 1
ATOM 525 C C . GLY A 1 71 ? -16.892 5.580 17.283 1.00 82.00 71 GLY A C 1
ATOM 526 O O . GLY A 1 71 ? -16.079 5.388 16.378 1.00 82.00 71 GLY A O 1
ATOM 527 N N . ALA A 1 72 ? -17.704 4.614 17.726 1.00 83.62 72 ALA A N 1
ATOM 528 C CA . ALA A 1 72 ? -17.674 3.242 17.216 1.00 83.62 72 ALA A CA 1
ATOM 529 C C . ALA A 1 72 ? -18.084 3.170 15.737 1.00 83.62 72 ALA A C 1
ATOM 531 O O . ALA A 1 72 ? -17.447 2.458 14.957 1.00 83.62 72 ALA A O 1
ATOM 532 N N . ASP A 1 73 ? -19.105 3.939 15.347 1.00 86.12 73 ASP A N 1
ATOM 533 C CA . ASP A 1 73 ? -19.581 4.033 13.963 1.00 86.12 73 ASP A CA 1
ATOM 534 C C . ASP A 1 73 ? -18.512 4.609 13.033 1.00 86.12 73 ASP A C 1
ATOM 536 O O . ASP A 1 73 ? -18.229 4.039 11.975 1.00 86.12 73 ASP A O 1
ATOM 540 N N . LEU A 1 74 ? -17.859 5.698 13.452 1.00 88.62 74 LEU A N 1
ATOM 541 C CA . LEU A 1 74 ? -16.789 6.324 12.681 1.00 88.62 74 LEU A CA 1
ATOM 542 C C . LEU A 1 74 ? -15.604 5.367 12.485 1.00 88.62 74 LEU A C 1
ATOM 544 O O . LEU A 1 74 ? -15.112 5.216 11.365 1.00 88.62 74 LEU A O 1
ATOM 548 N N . ILE A 1 75 ? -15.172 4.677 13.547 1.00 90.50 75 ILE A N 1
ATOM 549 C CA . ILE A 1 75 ? -14.085 3.687 13.473 1.00 90.50 75 ILE A CA 1
ATOM 550 C C . ILE A 1 75 ? -14.480 2.529 12.547 1.00 90.50 75 ILE A C 1
ATOM 552 O O . ILE A 1 75 ? -13.671 2.088 11.726 1.00 90.50 75 ILE A O 1
ATOM 556 N N . ALA A 1 76 ? -15.718 2.035 12.636 1.00 89.94 76 ALA A N 1
ATOM 557 C CA . ALA A 1 76 ? -16.211 0.971 11.768 1.00 89.94 76 ALA A CA 1
ATOM 558 C C . ALA A 1 76 ? -16.222 1.403 10.290 1.00 89.94 76 ALA A C 1
ATOM 560 O O . ALA A 1 76 ? -15.734 0.663 9.436 1.00 89.94 76 ALA A O 1
ATOM 561 N N . MET A 1 77 ? -16.697 2.611 9.980 1.00 91.44 77 MET A N 1
ATOM 562 C CA . MET A 1 77 ? -16.712 3.138 8.614 1.00 91.44 77 MET A CA 1
ATOM 563 C C . MET A 1 77 ? -15.290 3.332 8.068 1.00 91.44 77 MET A C 1
ATOM 565 O O . MET A 1 77 ? -14.951 2.766 7.027 1.00 91.44 77 MET A O 1
ATOM 569 N N . LEU A 1 78 ? -14.423 4.040 8.797 1.00 92.81 78 LEU A N 1
ATOM 570 C CA . LEU A 1 78 ? -13.042 4.312 8.382 1.00 92.81 78 LEU A CA 1
ATOM 571 C C . LEU A 1 78 ? -12.216 3.032 8.206 1.00 92.81 78 LEU A C 1
ATOM 573 O O . LEU A 1 78 ? -11.475 2.891 7.230 1.00 92.81 78 LEU A O 1
ATOM 577 N N . SER A 1 79 ? -12.377 2.063 9.109 1.00 93.62 79 SER A N 1
ATOM 578 C CA . SER A 1 79 ? -11.682 0.777 9.011 1.00 93.62 79 SER A CA 1
ATOM 579 C C . SER A 1 79 ? -12.150 -0.053 7.817 1.00 93.62 79 SER A C 1
ATOM 581 O O . SER A 1 79 ? -11.318 -0.649 7.134 1.00 93.62 79 SER A O 1
ATOM 583 N N . THR A 1 80 ? -13.451 -0.062 7.506 1.00 92.94 80 THR A N 1
ATOM 584 C CA . THR A 1 80 ? -13.959 -0.745 6.306 1.00 92.94 80 THR A CA 1
ATOM 585 C C . THR A 1 80 ? -13.474 -0.083 5.024 1.00 92.94 80 THR A C 1
ATOM 587 O O . THR A 1 80 ? -13.009 -0.782 4.127 1.00 92.94 80 THR A O 1
ATOM 590 N N . PHE A 1 81 ? -13.500 1.248 4.962 1.00 94.44 81 PHE A N 1
ATOM 591 C CA . PHE A 1 81 ? -13.000 2.002 3.819 1.00 94.44 81 PHE A CA 1
ATOM 592 C C . PHE A 1 81 ? -11.505 1.746 3.586 1.00 94.44 81 PHE A C 1
ATOM 594 O O . PHE A 1 81 ? -11.096 1.375 2.486 1.00 94.44 81 PHE A O 1
ATOM 601 N N . THR A 1 82 ? -10.700 1.835 4.649 1.00 94.31 82 THR A N 1
ATOM 602 C CA . THR A 1 82 ? -9.261 1.537 4.603 1.00 94.31 82 THR A CA 1
ATOM 603 C C . THR A 1 82 ? -9.006 0.097 4.158 1.00 94.31 82 THR A C 1
ATOM 605 O O . THR A 1 82 ? -8.130 -0.141 3.331 1.00 94.31 82 THR A O 1
ATOM 608 N N . ALA A 1 83 ? -9.784 -0.869 4.657 1.00 95.94 83 ALA A N 1
ATOM 609 C CA . ALA A 1 83 ? -9.655 -2.266 4.258 1.00 95.94 83 ALA A CA 1
ATOM 610 C C . ALA A 1 83 ? -9.952 -2.476 2.767 1.00 95.94 83 ALA A C 1
ATOM 612 O O . ALA A 1 83 ? -9.183 -3.157 2.096 1.00 95.94 83 ALA A O 1
ATOM 613 N N . VAL A 1 84 ? -11.025 -1.883 2.236 1.00 96.06 84 VAL A N 1
ATOM 614 C CA . VAL A 1 84 ? -11.379 -1.989 0.809 1.00 96.06 84 VAL A CA 1
ATOM 615 C C . VAL A 1 84 ? -10.282 -1.386 -0.067 1.00 96.06 84 VAL A C 1
ATOM 617 O O . VAL A 1 84 ? -9.828 -2.037 -1.008 1.00 96.06 84 VAL A O 1
ATOM 620 N N . MET A 1 85 ? -9.795 -0.192 0.279 1.00 95.81 85 MET A N 1
ATOM 621 C CA . MET A 1 85 ? -8.707 0.463 -0.454 1.00 95.81 85 MET A CA 1
ATOM 622 C C . MET A 1 85 ? -7.401 -0.340 -0.385 1.00 95.81 85 MET A C 1
ATOM 624 O O . MET A 1 85 ? -6.715 -0.491 -1.398 1.00 95.81 85 MET A O 1
ATOM 628 N N . ALA A 1 86 ? -7.071 -0.906 0.779 1.00 95.50 86 ALA A N 1
ATOM 629 C CA . ALA A 1 86 ? -5.902 -1.763 0.946 1.00 95.50 86 ALA A CA 1
ATOM 630 C C . ALA A 1 86 ? -6.024 -3.059 0.130 1.00 95.50 86 ALA A C 1
ATOM 632 O O . ALA A 1 86 ? -5.065 -3.442 -0.530 1.00 95.50 86 ALA A O 1
ATOM 633 N N . ILE A 1 87 ? -7.195 -3.706 0.108 1.00 96.75 87 ILE A N 1
ATOM 634 C CA . ILE A 1 87 ? -7.440 -4.910 -0.703 1.00 96.75 87 ILE A CA 1
ATOM 635 C C . ILE A 1 87 ? -7.309 -4.589 -2.193 1.00 96.75 87 ILE A C 1
ATOM 637 O O . ILE A 1 87 ? -6.597 -5.297 -2.900 1.00 96.75 87 ILE A O 1
ATOM 641 N N . GLY A 1 88 ? -7.939 -3.510 -2.668 1.00 96.00 88 GLY A N 1
ATOM 642 C CA . GLY A 1 88 ? -7.816 -3.079 -4.063 1.00 96.00 88 GLY A CA 1
ATOM 643 C C . GLY A 1 88 ? -6.361 -2.809 -4.449 1.00 96.00 88 GLY A C 1
ATOM 644 O O . GLY A 1 88 ? -5.881 -3.310 -5.464 1.00 96.00 88 GLY A O 1
ATOM 645 N N . THR A 1 89 ? -5.623 -2.109 -3.584 1.00 94.44 89 THR A N 1
ATOM 646 C CA . THR A 1 89 ? -4.188 -1.851 -3.775 1.00 94.44 89 THR A CA 1
ATOM 647 C C . THR A 1 89 ? -3.377 -3.151 -3.779 1.00 94.44 89 THR A C 1
ATOM 649 O O . THR A 1 89 ? -2.520 -3.332 -4.638 1.00 94.44 89 THR A O 1
ATOM 652 N N . ALA A 1 90 ? -3.660 -4.091 -2.873 1.00 95.00 90 ALA A N 1
ATOM 653 C CA . ALA A 1 90 ? -2.973 -5.379 -2.819 1.00 95.00 90 ALA A CA 1
ATOM 654 C C . ALA A 1 90 ? -3.193 -6.192 -4.100 1.00 95.00 90 ALA A C 1
ATOM 656 O O . ALA A 1 90 ? -2.235 -6.737 -4.638 1.00 95.00 90 ALA A O 1
ATOM 657 N N . VAL A 1 91 ? -4.423 -6.235 -4.623 1.00 96.19 91 VAL A N 1
ATOM 658 C CA . VAL A 1 91 ? -4.741 -6.913 -5.890 1.00 96.19 91 VAL A CA 1
ATOM 659 C C . VAL A 1 91 ? -3.990 -6.269 -7.057 1.00 96.19 91 VAL A C 1
ATOM 661 O O . VAL A 1 91 ? -3.374 -6.985 -7.846 1.00 96.19 91 VAL A O 1
ATOM 664 N N . LEU A 1 92 ? -3.967 -4.936 -7.148 1.00 94.88 92 LEU A N 1
ATOM 665 C CA . LEU A 1 92 ? -3.216 -4.212 -8.183 1.00 94.88 92 LEU A CA 1
ATOM 666 C C . LEU A 1 92 ? -1.701 -4.468 -8.096 1.00 94.88 92 LEU A C 1
ATOM 668 O O . LEU A 1 92 ? -1.040 -4.666 -9.114 1.00 94.88 92 LEU A O 1
ATOM 672 N N . LEU A 1 93 ? -1.135 -4.517 -6.890 1.00 94.38 93 LEU A N 1
ATOM 673 C CA . LEU A 1 93 ? 0.292 -4.784 -6.693 1.00 94.38 93 LEU A CA 1
ATOM 674 C C . LEU A 1 93 ? 0.653 -6.251 -6.934 1.00 94.38 93 LEU A C 1
ATOM 676 O O . LEU A 1 93 ? 1.694 -6.539 -7.511 1.00 94.38 93 LEU A O 1
ATOM 680 N N . LEU A 1 94 ? -0.205 -7.191 -6.534 1.00 93.88 94 LEU A N 1
ATOM 681 C CA . LEU A 1 94 ? 0.007 -8.614 -6.805 1.00 93.88 94 LEU A CA 1
ATOM 682 C C . LEU A 1 94 ? -0.060 -8.896 -8.304 1.00 93.88 94 LEU A C 1
ATOM 684 O O . LEU A 1 94 ? 0.828 -9.547 -8.844 1.00 93.88 94 LEU A O 1
ATOM 688 N N . THR A 1 95 ? -1.078 -8.371 -8.986 1.00 94.50 95 THR A N 1
ATOM 689 C CA . THR A 1 95 ? -1.218 -8.536 -10.439 1.00 94.50 95 THR A CA 1
ATOM 690 C C . THR A 1 95 ? -0.063 -7.880 -11.187 1.00 94.50 95 THR A C 1
ATOM 692 O O . THR A 1 95 ? 0.541 -8.528 -12.037 1.00 94.50 95 THR A O 1
ATOM 695 N N . SER A 1 96 ? 0.318 -6.648 -10.839 1.00 92.62 96 SER A N 1
ATOM 696 C CA . SER A 1 96 ? 1.472 -5.990 -11.467 1.00 92.62 96 SER A CA 1
ATOM 697 C C . SER A 1 96 ? 2.795 -6.701 -11.163 1.00 92.62 96 SER A C 1
ATOM 699 O O . SER A 1 96 ? 3.577 -6.911 -12.083 1.00 92.62 96 SER A O 1
ATOM 701 N N . GLY A 1 97 ? 3.030 -7.158 -9.930 1.00 92.44 97 GLY A N 1
ATOM 702 C CA . GLY A 1 97 ? 4.223 -7.927 -9.565 1.00 92.44 97 GLY A CA 1
ATOM 703 C C . GLY A 1 97 ? 4.345 -9.243 -10.339 1.00 92.44 97 GLY A C 1
ATOM 704 O O . GLY A 1 97 ? 5.411 -9.548 -10.869 1.00 92.44 97 GLY A O 1
ATOM 705 N N . VAL A 1 98 ? 3.246 -9.992 -10.479 1.00 94.12 98 VAL A N 1
ATOM 706 C CA . VAL A 1 98 ? 3.213 -11.222 -11.292 1.00 94.12 98 VAL A CA 1
ATOM 707 C C . VAL A 1 98 ? 3.451 -10.913 -12.771 1.00 94.12 98 VAL A C 1
ATOM 709 O O . VAL A 1 98 ? 4.213 -11.623 -13.425 1.00 94.12 98 VAL A O 1
ATOM 712 N N . LEU A 1 99 ? 2.852 -9.840 -13.299 1.00 93.25 99 LEU A N 1
ATOM 713 C CA . LEU A 1 99 ? 3.081 -9.415 -14.681 1.00 93.25 99 LEU A CA 1
ATOM 714 C C . LEU A 1 99 ? 4.546 -9.034 -14.920 1.00 93.25 99 LEU A C 1
ATOM 716 O O . LEU A 1 99 ? 5.108 -9.462 -15.921 1.00 93.25 99 LEU A O 1
ATOM 720 N N . ILE A 1 100 ? 5.184 -8.300 -14.001 1.00 92.44 100 ILE A N 1
ATOM 721 C CA . ILE A 1 100 ? 6.604 -7.922 -14.104 1.00 92.44 100 ILE A CA 1
ATOM 722 C C . ILE A 1 100 ? 7.494 -9.166 -14.187 1.00 92.44 100 ILE A C 1
ATOM 724 O O . ILE A 1 100 ? 8.369 -9.229 -15.045 1.00 92.44 100 ILE A O 1
ATOM 728 N N . LEU A 1 101 ? 7.237 -10.175 -13.350 1.00 92.69 101 LEU A N 1
ATOM 729 C CA . LEU A 1 101 ? 7.993 -11.432 -13.375 1.00 92.69 101 LEU A CA 1
ATOM 730 C C . LEU A 1 101 ? 7.765 -12.253 -14.655 1.00 92.69 101 LEU A C 1
ATOM 732 O O . LEU A 1 101 ? 8.623 -13.048 -15.028 1.00 92.69 101 LEU A O 1
ATOM 736 N N . GLY A 1 102 ? 6.622 -12.076 -15.323 1.00 91.38 102 GLY A N 1
ATOM 737 C CA . GLY A 1 102 ? 6.288 -12.769 -16.569 1.00 91.38 102 GLY A CA 1
ATOM 738 C C . GLY A 1 102 ? 6.789 -12.082 -17.845 1.00 91.38 102 GLY A C 1
ATOM 739 O O . GLY A 1 102 ? 6.704 -12.668 -18.926 1.00 91.38 102 GLY A O 1
ATOM 740 N N . VAL A 1 103 ? 7.286 -10.845 -17.764 1.00 93.69 103 VAL A N 1
ATOM 741 C CA . VAL A 1 103 ? 7.764 -10.090 -18.932 1.00 93.69 103 VAL A CA 1
ATOM 742 C C . VAL A 1 103 ? 9.221 -10.444 -19.226 1.00 93.69 103 VAL A C 1
ATOM 744 O O . VAL A 1 103 ? 10.089 -10.332 -18.365 1.00 93.69 103 VAL A O 1
ATOM 747 N N . SER A 1 104 ? 9.514 -10.831 -20.473 1.00 94.19 104 SER A N 1
ATOM 748 C CA . SER A 1 104 ? 10.898 -11.041 -20.906 1.00 94.19 104 SER A CA 1
ATOM 749 C C . SER A 1 104 ? 11.672 -9.712 -20.947 1.00 94.19 104 SER A C 1
ATOM 751 O O . SER A 1 104 ? 11.104 -8.682 -21.337 1.00 94.19 104 SER A O 1
ATOM 753 N N . PRO A 1 105 ? 12.974 -9.710 -20.601 1.00 91.31 105 PRO A N 1
ATOM 754 C CA . PRO A 1 105 ? 13.783 -8.489 -20.572 1.00 91.31 105 PRO A CA 1
ATOM 755 C C . PRO A 1 105 ? 13.823 -7.776 -21.931 1.00 91.31 105 PRO A C 1
ATOM 757 O O . PRO A 1 105 ? 13.773 -6.551 -21.990 1.00 91.31 105 PRO A O 1
ATOM 760 N N . GLU A 1 106 ? 13.791 -8.529 -23.033 1.00 92.56 106 GLU A N 1
ATOM 761 C CA . GLU A 1 106 ? 13.722 -7.990 -24.397 1.00 92.56 106 GLU A CA 1
ATOM 762 C C . GLU A 1 106 ? 12.464 -7.138 -24.628 1.00 92.56 106 GLU A C 1
ATOM 764 O O . GLU A 1 106 ? 12.536 -6.031 -25.165 1.00 92.56 106 GLU A O 1
ATOM 769 N N . ARG A 1 107 ? 11.296 -7.622 -24.176 1.00 90.12 107 ARG A N 1
ATOM 770 C CA . ARG A 1 107 ? 10.023 -6.896 -24.304 1.00 90.12 107 ARG A CA 1
ATOM 771 C C . ARG A 1 107 ? 10.016 -5.644 -23.437 1.00 90.12 107 ARG A C 1
ATOM 773 O O . ARG A 1 107 ? 9.512 -4.609 -23.872 1.00 90.12 107 ARG A O 1
ATOM 780 N N . PHE A 1 108 ? 10.596 -5.723 -22.241 1.00 87.69 108 PHE A N 1
ATOM 781 C CA . PHE A 1 108 ? 10.742 -4.573 -21.354 1.00 87.69 108 PHE A CA 1
ATOM 782 C C . PHE A 1 108 ? 11.668 -3.500 -21.948 1.00 87.69 108 PHE A C 1
ATOM 784 O O . PHE A 1 108 ? 11.313 -2.319 -21.978 1.00 87.69 108 PHE A O 1
ATOM 791 N N . CYS A 1 109 ? 12.822 -3.896 -22.488 1.00 90.25 109 CYS A N 1
ATOM 792 C CA . CYS A 1 109 ? 13.746 -2.984 -23.161 1.00 90.25 109 CYS A CA 1
ATOM 793 C C . CYS A 1 109 ? 13.102 -2.319 -24.392 1.00 90.25 109 CYS A C 1
ATOM 795 O O . CYS A 1 109 ? 13.210 -1.104 -24.587 1.00 90.25 109 CYS A O 1
ATOM 797 N N . PHE A 1 110 ? 12.358 -3.082 -25.197 1.00 89.06 110 PHE A N 1
ATOM 798 C CA . PHE A 1 110 ? 11.633 -2.535 -26.342 1.00 89.06 110 PHE A CA 1
ATOM 799 C C . PHE A 1 110 ? 10.564 -1.513 -25.920 1.00 89.06 110 PHE A C 1
ATOM 801 O O . PHE A 1 110 ? 10.500 -0.411 -26.471 1.00 89.06 110 PHE A O 1
ATOM 808 N N . ALA A 1 111 ? 9.747 -1.848 -24.916 1.00 86.00 111 ALA A N 1
ATOM 809 C CA . ALA A 1 111 ? 8.694 -0.967 -24.413 1.00 86.00 111 ALA A CA 1
ATOM 810 C C . ALA A 1 111 ? 9.259 0.322 -23.792 1.00 86.00 111 ALA A C 1
ATOM 812 O O . ALA A 1 111 ? 8.802 1.418 -24.122 1.00 86.00 111 ALA A O 1
ATOM 813 N N . SER A 1 112 ? 10.291 0.208 -22.950 1.00 84.25 112 SER A N 1
ATOM 814 C CA . SER A 1 112 ? 10.957 1.361 -22.329 1.00 84.25 112 SER A CA 1
ATOM 815 C C . SER A 1 112 ? 11.615 2.275 -23.365 1.00 84.25 112 SER A C 1
ATOM 817 O O . SER A 1 112 ? 11.488 3.495 -23.275 1.00 84.25 112 SER A O 1
ATOM 819 N N . THR A 1 113 ? 12.235 1.712 -24.407 1.00 87.94 113 THR A N 1
ATOM 820 C CA . THR A 1 113 ? 12.819 2.492 -25.507 1.00 87.94 113 THR A CA 1
ATOM 821 C C . THR A 1 113 ? 11.761 3.297 -26.254 1.00 87.94 113 THR A C 1
ATOM 823 O O . THR A 1 113 ? 11.981 4.478 -26.526 1.00 87.94 113 THR A O 1
ATOM 826 N N . LYS A 1 114 ? 10.594 2.699 -26.535 1.00 86.00 114 LYS A N 1
ATOM 827 C CA . LYS A 1 114 ? 9.474 3.424 -27.150 1.00 86.00 114 LYS A CA 1
ATOM 828 C C . LYS A 1 114 ? 8.947 4.535 -26.250 1.00 86.00 114 LYS A C 1
ATOM 830 O O . LYS A 1 114 ? 8.729 5.640 -26.732 1.00 86.00 114 LYS A O 1
ATOM 835 N N . MET A 1 115 ? 8.775 4.269 -24.956 1.00 82.19 115 MET A N 1
ATOM 836 C CA . MET A 1 115 ? 8.265 5.264 -24.010 1.00 82.19 115 MET A CA 1
ATOM 837 C C . MET A 1 115 ? 9.204 6.470 -23.881 1.00 82.19 115 MET A C 1
ATOM 839 O O . MET A 1 115 ? 8.742 7.606 -23.949 1.00 82.19 115 MET A O 1
ATOM 843 N N . VAL A 1 116 ? 10.517 6.236 -23.773 1.00 85.62 116 VAL A N 1
ATOM 844 C CA . VAL A 1 116 ? 11.522 7.313 -23.777 1.00 85.62 116 VAL A CA 1
ATOM 845 C C . VAL A 1 116 ? 11.475 8.092 -25.091 1.00 85.62 116 VAL A C 1
ATOM 847 O O . VAL A 1 116 ? 11.464 9.317 -25.055 1.00 85.62 116 VAL A O 1
ATOM 850 N N . GLY A 1 117 ? 11.372 7.405 -26.234 1.00 83.00 117 GLY A N 1
ATOM 851 C CA . GLY A 1 117 ? 11.283 8.050 -27.546 1.00 83.00 117 GLY A CA 1
ATOM 852 C C . GLY A 1 117 ? 10.061 8.961 -27.693 1.00 83.00 117 GLY A C 1
ATOM 853 O O . GLY A 1 117 ? 10.197 10.090 -28.156 1.00 83.00 117 GLY A O 1
ATOM 854 N N . TYR A 1 118 ? 8.881 8.523 -27.239 1.00 82.50 118 TYR A N 1
ATOM 855 C CA . TYR A 1 118 ? 7.681 9.370 -27.235 1.00 82.50 118 TYR A CA 1
ATOM 856 C C . TYR A 1 118 ? 7.836 10.586 -26.322 1.00 82.50 118 TYR A C 1
ATOM 858 O O . TYR A 1 118 ? 7.422 11.688 -26.681 1.00 82.50 118 TYR A O 1
ATOM 866 N N . MET A 1 119 ? 8.450 10.405 -25.153 1.00 80.31 119 MET A N 1
ATOM 867 C CA . MET A 1 119 ? 8.641 11.483 -24.187 1.00 80.31 119 MET A CA 1
ATOM 868 C C . MET A 1 119 ? 9.641 12.527 -24.704 1.00 80.31 119 MET A C 1
ATOM 870 O O . MET A 1 119 ? 9.381 13.723 -24.607 1.00 80.31 119 MET A O 1
ATOM 874 N N . GLU A 1 120 ? 10.738 12.087 -25.325 1.00 82.94 120 GLU A N 1
ATOM 875 C CA . GLU A 1 120 ? 11.707 12.965 -25.990 1.00 82.94 120 GLU A CA 1
ATOM 876 C C . GLU A 1 120 ? 11.095 13.689 -27.192 1.00 82.94 120 GLU A C 1
ATOM 878 O O . GLU A 1 120 ? 11.276 14.897 -27.323 1.00 82.94 120 GLU A O 1
ATOM 883 N N . ALA A 1 121 ? 10.315 12.995 -28.029 1.00 80.00 121 ALA A N 1
ATOM 884 C CA . ALA A 1 121 ? 9.608 13.617 -29.147 1.00 80.00 121 ALA A CA 1
ATOM 885 C C . ALA A 1 121 ? 8.614 14.684 -28.664 1.00 80.00 121 ALA A C 1
ATOM 887 O O . ALA A 1 121 ? 8.562 15.775 -29.226 1.00 80.00 121 ALA A O 1
ATOM 888 N N . THR A 1 122 ? 7.876 14.408 -27.585 1.00 77.25 122 THR A N 1
ATOM 889 C CA . THR A 1 122 ? 6.922 15.366 -27.006 1.00 77.25 122 THR A CA 1
ATOM 890 C C . THR A 1 122 ? 7.633 16.596 -26.450 1.00 77.25 122 THR A C 1
ATOM 892 O O . THR A 1 122 ? 7.170 17.711 -26.677 1.00 77.25 122 THR A O 1
ATOM 895 N N . LEU A 1 123 ? 8.773 16.415 -25.773 1.00 75.44 123 LEU A N 1
ATOM 896 C CA . LEU A 1 123 ? 9.595 17.506 -25.234 1.00 75.44 123 LEU A CA 1
ATOM 897 C C . LEU A 1 123 ? 10.260 18.350 -26.325 1.00 75.44 123 LEU A C 1
ATOM 899 O O . LEU A 1 123 ? 10.285 19.576 -26.229 1.00 75.44 123 LEU A O 1
ATOM 903 N N . ASN A 1 124 ? 10.749 17.718 -27.390 1.00 74.25 124 ASN A N 1
ATOM 904 C CA . ASN A 1 124 ? 11.283 18.430 -28.549 1.00 74.25 124 ASN A CA 1
ATOM 905 C C . ASN A 1 124 ? 10.182 19.199 -29.289 1.00 74.25 124 ASN A C 1
ATOM 907 O O . ASN A 1 124 ? 10.409 20.330 -29.698 1.00 74.25 124 ASN A O 1
ATOM 911 N N . HIS A 1 125 ? 8.971 18.643 -29.398 1.00 67.44 125 HIS A N 1
ATOM 912 C CA . HIS A 1 125 ? 7.834 19.383 -29.942 1.00 67.44 125 HIS A CA 1
ATOM 913 C C . HIS A 1 125 ? 7.426 20.556 -29.049 1.00 67.44 125 HIS A C 1
ATOM 915 O O . HIS A 1 125 ? 7.316 21.653 -29.569 1.00 67.44 125 HIS A O 1
ATOM 921 N N . THR A 1 126 ? 7.293 20.385 -27.729 1.00 63.59 126 THR A N 1
ATOM 922 C CA . THR A 1 126 ? 6.922 21.492 -26.814 1.00 63.59 126 THR A CA 1
ATOM 923 C C . THR A 1 126 ? 7.988 22.583 -26.691 1.00 63.59 126 THR A C 1
ATOM 925 O O . THR A 1 126 ? 7.657 23.712 -26.348 1.00 63.59 126 THR A O 1
ATOM 928 N N . SER A 1 127 ? 9.258 22.273 -26.966 1.00 59.78 127 SER A N 1
ATOM 929 C CA . SER A 1 127 ? 10.338 23.269 -27.024 1.00 59.78 127 SER A CA 1
ATOM 930 C C . SER A 1 127 ? 10.471 23.934 -28.397 1.00 59.78 127 SER A C 1
ATOM 932 O O . SER A 1 127 ? 10.812 25.113 -28.456 1.00 59.78 127 SER A O 1
ATOM 934 N N . ALA A 1 128 ? 10.178 23.217 -29.490 1.00 52.91 128 ALA A N 1
ATOM 935 C CA . ALA A 1 128 ? 10.203 23.750 -30.855 1.00 52.91 128 ALA A CA 1
ATOM 936 C C . ALA A 1 128 ? 8.960 24.590 -31.180 1.00 52.91 128 ALA A C 1
ATOM 938 O O . ALA A 1 128 ? 9.078 25.668 -31.757 1.00 52.91 128 ALA A O 1
ATOM 939 N N . THR A 1 129 ? 7.775 24.154 -30.745 1.00 50.38 129 THR A N 1
ATOM 940 C CA . THR A 1 129 ? 6.622 25.039 -30.573 1.00 50.38 129 THR A CA 1
ATOM 941 C C . THR A 1 129 ? 6.820 25.758 -29.252 1.00 50.38 129 THR A C 1
ATOM 943 O O . THR A 1 129 ? 6.134 25.465 -28.273 1.00 50.38 129 THR A O 1
ATOM 946 N N . GLY A 1 130 ? 7.811 26.654 -29.192 1.00 45.19 130 GLY A N 1
ATOM 947 C CA . GLY A 1 130 ? 7.874 27.624 -28.112 1.00 45.19 130 GLY A CA 1
ATOM 948 C C . GLY A 1 130 ? 6.460 28.152 -27.935 1.00 45.19 130 GLY A C 1
ATOM 949 O O . GLY A 1 130 ? 5.850 28.598 -28.907 1.00 45.19 130 GLY A O 1
ATOM 950 N N . LEU A 1 131 ? 5.907 27.966 -26.739 1.00 46.06 131 LEU A N 1
ATOM 951 C CA . LEU A 1 131 ? 4.605 28.470 -26.348 1.00 46.06 131 LEU A CA 1
ATOM 952 C C . LEU A 1 131 ? 4.708 30.005 -26.327 1.00 46.06 131 LEU A C 1
ATOM 954 O O . LEU A 1 131 ? 4.705 30.631 -25.273 1.00 46.06 131 LEU A O 1
ATOM 958 N N . TYR A 1 132 ? 4.857 30.607 -27.507 1.00 40.41 132 TYR A N 1
ATOM 959 C CA . TYR A 1 132 ? 4.462 31.961 -27.821 1.00 40.41 132 TYR A CA 1
ATOM 960 C C . TYR A 1 132 ? 2.941 31.948 -27.676 1.00 40.41 132 TYR A C 1
ATOM 962 O O . TYR A 1 132 ? 2.188 31.862 -28.643 1.00 40.41 132 TYR A O 1
ATOM 970 N N . ILE A 1 133 ? 2.477 31.992 -26.426 1.00 48.16 133 ILE A N 1
ATOM 971 C CA . ILE A 1 133 ? 1.228 32.677 -26.142 1.00 48.16 133 ILE A CA 1
ATOM 972 C C . ILE A 1 133 ? 1.555 34.126 -26.489 1.00 48.16 133 ILE A C 1
ATOM 974 O O . ILE A 1 133 ? 2.049 34.871 -25.646 1.00 48.16 133 ILE A O 1
ATOM 978 N N . ASN A 1 134 ? 1.383 34.501 -27.758 1.00 41.34 134 ASN A N 1
ATOM 979 C CA . ASN A 1 134 ? 1.197 35.899 -28.094 1.00 41.34 134 ASN A CA 1
ATOM 980 C C . ASN A 1 134 ? -0.069 36.306 -27.342 1.00 41.34 134 ASN A C 1
ATOM 982 O O . ASN A 1 134 ? -1.185 36.088 -27.799 1.00 41.34 134 ASN A O 1
ATOM 986 N N . ALA A 1 135 ? 0.128 36.838 -26.140 1.00 42.62 135 ALA A N 1
ATOM 987 C CA . ALA A 1 135 ? -0.854 37.614 -25.407 1.00 42.62 135 ALA A CA 1
ATOM 988 C C . ALA A 1 135 ? -0.931 39.037 -25.988 1.00 42.62 135 ALA A C 1
ATOM 990 O O . ALA A 1 135 ? -1.175 39.991 -25.257 1.00 42.62 135 ALA A O 1
ATOM 991 N N . ASP A 1 136 ? -0.714 39.171 -27.296 1.00 38.62 136 ASP A N 1
ATOM 992 C CA . ASP A 1 136 ? -1.009 40.383 -28.034 1.00 38.62 136 ASP A CA 1
ATOM 993 C C . ASP A 1 136 ? -2.418 40.195 -28.578 1.00 38.62 136 ASP A C 1
ATOM 995 O O . ASP A 1 136 ? -2.675 39.428 -29.507 1.00 38.62 136 ASP A O 1
ATOM 999 N N . GLY A 1 137 ? -3.358 40.814 -27.871 1.00 46.16 137 GLY A N 1
ATOM 1000 C CA . GLY A 1 137 ? -4.738 40.882 -28.298 1.00 46.16 137 GLY A CA 1
ATOM 1001 C C . GLY A 1 137 ? -4.904 41.637 -29.615 1.00 46.16 137 GLY A C 1
ATOM 1002 O O . GLY A 1 137 ? -4.042 42.407 -30.028 1.00 46.16 137 GLY A O 1
ATOM 1003 N N . ALA A 1 138 ? -6.106 41.450 -30.159 1.00 47.75 138 ALA A N 1
ATOM 1004 C CA . ALA A 1 138 ? -6.766 42.265 -31.171 1.00 47.75 138 ALA A CA 1
ATOM 1005 C C . ALA A 1 138 ? -6.124 42.258 -32.570 1.00 47.75 138 ALA A C 1
ATOM 1007 O O . ALA A 1 138 ? -5.147 42.947 -32.826 1.00 47.75 138 ALA A O 1
ATOM 1008 N N . ASP A 1 139 ? -6.762 41.578 -33.522 1.00 43.59 139 ASP A N 1
ATOM 1009 C CA . ASP A 1 139 ? -7.776 42.279 -34.314 1.00 43.59 139 ASP A CA 1
ATOM 1010 C C . ASP A 1 139 ? -8.712 41.290 -35.025 1.00 43.59 139 ASP A C 1
ATOM 1012 O O . ASP A 1 139 ? -8.343 40.152 -35.322 1.00 43.59 139 ASP A O 1
ATOM 1016 N N . ASP A 1 140 ? -9.942 41.740 -35.238 1.00 51.62 140 ASP A N 1
ATOM 1017 C CA . ASP A 1 140 ? -11.023 41.055 -3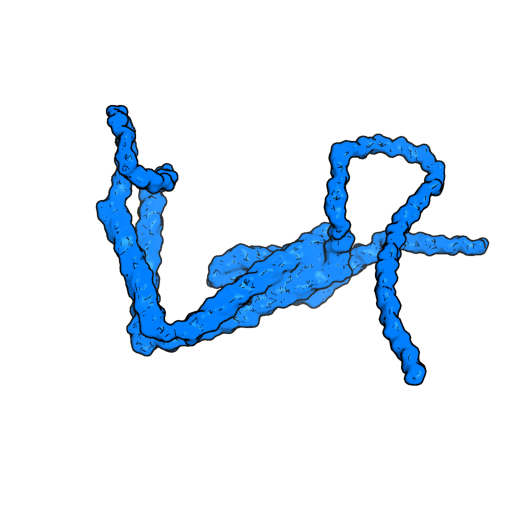5.938 1.00 51.62 140 ASP A CA 1
ATOM 1018 C C . ASP A 1 140 ? -10.593 40.586 -37.335 1.00 51.62 140 ASP A C 1
ATOM 1020 O O . ASP A 1 140 ? -10.127 41.383 -38.145 1.00 51.62 140 ASP A O 1
ATOM 1024 N N . THR A 1 141 ? -10.830 39.318 -37.681 1.00 44.56 141 THR A N 1
ATOM 1025 C CA . THR A 1 141 ? -11.438 38.945 -38.975 1.00 44.56 141 THR A CA 1
ATOM 1026 C C . THR A 1 141 ? -11.767 37.455 -39.033 1.00 44.56 141 THR A C 1
ATOM 1028 O O . THR A 1 141 ? -10.983 36.580 -38.677 1.00 44.56 141 THR A O 1
ATOM 1031 N N . ALA A 1 142 ? -12.997 37.197 -39.460 1.00 50.59 142 ALA A N 1
ATOM 1032 C CA . ALA A 1 142 ? -13.622 35.898 -39.594 1.00 50.59 142 ALA A CA 1
ATOM 1033 C C . ALA A 1 142 ? -13.012 35.047 -40.718 1.00 50.59 142 ALA A C 1
ATOM 1035 O O . ALA A 1 142 ? -12.710 35.576 -41.781 1.00 50.59 142 ALA A O 1
ATOM 1036 N N . ASP A 1 143 ? -12.974 33.727 -40.517 1.00 40.06 143 ASP A N 1
ATOM 1037 C CA . ASP A 1 143 ? -13.360 32.761 -41.553 1.00 40.06 143 ASP A CA 1
ATOM 1038 C C . ASP A 1 143 ? -13.744 31.401 -40.928 1.00 40.06 143 ASP A C 1
ATOM 1040 O O . ASP A 1 143 ? -13.033 30.904 -40.048 1.00 40.06 143 ASP A O 1
ATOM 1044 N N . PRO A 1 144 ? -14.864 30.772 -41.342 1.00 51.59 144 PRO A N 1
ATOM 1045 C CA . PRO A 1 144 ? -15.316 29.501 -40.803 1.00 51.59 144 PRO A CA 1
ATOM 1046 C C . PRO A 1 144 ? -15.009 28.371 -41.792 1.00 51.59 144 PRO A C 1
ATOM 1048 O O . PRO A 1 144 ? -15.825 28.072 -42.660 1.00 51.59 144 PRO A O 1
ATOM 1051 N N . ASN A 1 145 ? -13.865 27.696 -41.664 1.00 45.69 145 ASN A N 1
ATOM 1052 C CA . ASN A 1 145 ? -13.796 26.314 -42.143 1.00 45.69 145 ASN A CA 1
ATOM 1053 C C . ASN A 1 145 ? -12.731 25.478 -41.420 1.00 45.69 145 ASN A C 1
ATOM 1055 O O . ASN A 1 145 ? -11.533 25.603 -41.652 1.00 45.69 145 ASN A O 1
ATOM 1059 N N . GLU A 1 146 ? -13.237 24.633 -40.524 1.00 49.84 146 GLU A N 1
ATOM 1060 C CA . GLU A 1 146 ? -12.735 23.310 -40.147 1.00 49.84 146 GLU A CA 1
ATOM 1061 C C . GLU A 1 146 ? -11.216 23.106 -40.044 1.00 49.84 146 GLU A C 1
ATOM 1063 O O . GLU A 1 146 ? -10.562 22.525 -40.906 1.00 49.84 146 GLU A O 1
ATOM 1068 N N . THR A 1 147 ? -10.682 23.412 -38.864 1.00 39.09 147 THR A N 1
ATOM 1069 C CA . THR A 1 147 ? -9.621 22.588 -38.279 1.00 39.09 147 THR A CA 1
ATOM 1070 C C . THR A 1 147 ? -10.036 22.169 -36.881 1.00 39.09 147 THR A C 1
ATOM 1072 O O . THR A 1 147 ? -10.628 22.934 -36.124 1.00 39.09 147 THR A O 1
ATOM 1075 N N . PHE A 1 148 ? -9.784 20.894 -36.593 1.00 42.19 148 PHE A N 1
ATOM 1076 C CA . PHE A 1 148 ? -10.066 20.194 -35.350 1.00 42.19 148 PHE A CA 1
ATOM 1077 C C . PHE A 1 148 ? -9.592 21.042 -34.162 1.00 42.19 148 PHE A C 1
ATOM 1079 O O . PHE A 1 148 ? -8.406 21.061 -33.831 1.00 42.19 148 PHE A O 1
ATOM 1086 N N . ALA A 1 149 ? -10.518 21.779 -33.547 1.00 38.22 149 ALA A N 1
ATOM 1087 C CA . ALA A 1 149 ? -10.253 22.552 -32.352 1.00 38.22 149 ALA A CA 1
ATOM 1088 C C . ALA A 1 149 ? -9.977 21.558 -31.223 1.00 38.22 149 ALA A C 1
ATOM 1090 O O . ALA A 1 149 ? -10.881 21.077 -30.536 1.00 38.22 149 ALA A O 1
ATOM 1091 N N . ALA A 1 150 ? -8.699 21.224 -31.048 1.00 43.53 150 ALA A N 1
ATOM 1092 C CA . ALA A 1 150 ? -8.193 20.822 -29.758 1.00 43.53 150 ALA A CA 1
ATOM 1093 C C . ALA A 1 150 ? -8.621 21.929 -28.795 1.00 43.53 150 ALA A C 1
ATOM 1095 O O . ALA A 1 150 ? -8.103 23.039 -28.839 1.00 43.53 150 ALA A O 1
ATOM 1096 N N . SER A 1 151 ? -9.637 21.633 -27.989 1.00 39.12 151 SER A N 1
ATOM 1097 C CA . SER A 1 151 ? -10.077 22.432 -26.854 1.00 39.12 151 SER A CA 1
ATOM 1098 C C . SER A 1 151 ? -8.923 22.507 -25.849 1.00 39.12 151 SER A C 1
ATOM 1100 O O . SER A 1 151 ? -8.920 21.844 -24.811 1.00 39.12 151 SER A O 1
ATOM 1102 N N . THR A 1 152 ? -7.898 23.291 -26.170 1.00 41.97 152 THR A N 1
ATOM 1103 C CA . THR A 1 152 ? -6.911 23.785 -25.227 1.00 41.97 152 THR A CA 1
ATOM 1104 C C . THR A 1 152 ? -7.635 24.800 -24.370 1.00 41.97 152 THR A C 1
ATOM 1106 O O . THR A 1 152 ? -7.710 25.979 -24.702 1.00 41.97 152 THR A O 1
ATOM 1109 N N . ASN A 1 153 ? -8.193 24.327 -23.259 1.00 40.06 153 ASN A N 1
ATOM 1110 C CA . ASN A 1 153 ? -8.489 25.194 -22.133 1.00 40.06 153 ASN A CA 1
ATOM 1111 C C . ASN A 1 153 ? -7.141 25.787 -21.709 1.00 40.06 153 ASN A C 1
ATOM 1113 O O . ASN A 1 153 ? -6.353 25.136 -21.026 1.00 40.06 153 ASN A O 1
ATOM 1117 N N . THR A 1 154 ? -6.827 26.976 -22.214 1.00 41.59 154 THR A N 1
ATOM 1118 C CA . THR A 1 154 ? -5.629 27.741 -21.887 1.00 41.59 154 THR A CA 1
ATOM 1119 C C . THR A 1 154 ? -5.818 28.322 -20.498 1.00 41.59 154 THR A C 1
ATOM 1121 O O . THR A 1 154 ? -6.324 29.427 -20.320 1.00 41.59 154 THR A O 1
ATOM 1124 N N . TRP A 1 155 ? -5.412 27.559 -19.491 1.00 41.88 155 TRP A N 1
ATOM 1125 C CA . TRP A 1 155 ? -4.993 28.151 -18.232 1.00 41.88 155 TRP A CA 1
ATOM 1126 C C . TRP A 1 155 ? -3.730 28.923 -18.596 1.00 41.88 155 TRP A C 1
ATOM 1128 O O . TRP A 1 155 ? -2.757 28.308 -19.031 1.00 41.88 155 TRP A O 1
ATOM 1138 N N . ALA A 1 156 ? -3.778 30.254 -18.532 1.00 43.38 156 ALA A N 1
ATOM 1139 C CA . ALA A 1 156 ? -2.601 31.100 -18.667 1.00 43.38 156 ALA A CA 1
ATOM 1140 C C . ALA A 1 156 ? -1.622 30.702 -17.554 1.00 43.38 156 ALA A C 1
ATOM 1142 O O . ALA A 1 156 ? -1.703 31.173 -16.422 1.00 43.38 156 ALA A O 1
ATOM 1143 N N . ALA A 1 157 ? -0.779 29.720 -17.858 1.00 43.84 157 ALA A N 1
ATOM 1144 C CA . ALA A 1 157 ? 0.253 29.226 -16.980 1.00 43.84 157 ALA A CA 1
ATOM 1145 C C . ALA A 1 157 ? 1.297 30.335 -16.911 1.00 43.84 157 ALA A C 1
ATOM 1147 O O . ALA A 1 157 ? 2.019 30.583 -17.877 1.00 43.84 157 ALA A O 1
ATOM 1148 N N . ASP A 1 158 ? 1.296 31.039 -15.782 1.00 43.91 158 ASP A N 1
ATOM 1149 C CA . ASP A 1 158 ? 2.275 32.051 -15.414 1.00 43.91 158 ASP A CA 1
ATOM 1150 C C . ASP A 1 158 ? 3.687 31.590 -15.821 1.00 43.91 158 ASP A C 1
ATOM 1152 O O . ASP A 1 158 ? 4.030 30.416 -15.665 1.00 43.91 158 ASP A O 1
ATOM 1156 N N . SER A 1 159 ? 4.508 32.480 -16.374 1.00 47.44 159 SER A N 1
ATOM 1157 C CA . SER A 1 159 ? 5.847 32.174 -16.922 1.00 47.44 159 SER A CA 1
ATOM 1158 C C . SER A 1 159 ? 6.778 31.423 -15.944 1.00 47.44 159 SER A C 1
ATOM 1160 O O . SER A 1 159 ? 7.701 30.710 -16.342 1.00 47.44 159 SER A O 1
ATOM 1162 N N . THR A 1 160 ? 6.494 31.520 -14.646 1.00 48.09 160 THR A N 1
ATOM 1163 C CA . THR A 1 160 ? 7.114 30.747 -13.561 1.00 48.09 160 THR A CA 1
ATOM 1164 C C . THR A 1 160 ? 6.675 29.274 -13.542 1.00 48.09 160 THR A C 1
ATOM 1166 O O . THR A 1 160 ? 7.498 28.381 -13.331 1.00 48.09 160 THR A O 1
ATOM 1169 N N . THR A 1 161 ? 5.404 28.972 -13.820 1.00 47.91 161 THR A N 1
ATOM 1170 C CA . THR A 1 161 ? 4.874 27.599 -13.903 1.00 47.91 161 THR A CA 1
ATOM 1171 C C . THR A 1 161 ? 5.362 26.842 -15.138 1.00 47.91 161 THR A C 1
ATOM 1173 O O . THR A 1 161 ? 5.701 25.665 -15.020 1.00 47.91 161 THR A O 1
ATOM 1176 N N . THR A 1 162 ? 5.516 27.492 -16.296 1.00 49.59 162 THR A N 1
ATOM 1177 C CA . THR A 1 162 ? 6.102 26.859 -17.495 1.00 49.59 162 THR A CA 1
ATOM 1178 C C . THR A 1 162 ? 7.584 26.505 -17.304 1.00 49.59 162 THR A C 1
ATOM 1180 O O . THR A 1 162 ? 8.018 25.431 -17.731 1.00 49.59 162 THR A O 1
ATOM 1183 N N . ALA A 1 163 ? 8.348 27.314 -16.563 1.00 49.75 163 ALA A N 1
ATOM 1184 C CA . ALA A 1 163 ? 9.723 26.987 -16.169 1.00 49.75 163 ALA A CA 1
ATOM 1185 C C . ALA A 1 163 ? 9.806 25.795 -15.184 1.00 49.75 163 ALA A C 1
ATOM 1187 O O . ALA A 1 163 ? 10.684 24.930 -15.310 1.00 49.75 163 ALA A O 1
ATOM 1188 N N . HIS A 1 164 ? 8.868 25.682 -14.235 1.00 49.03 164 HIS A N 1
ATOM 1189 C CA . HIS A 1 164 ? 8.770 24.526 -13.328 1.00 49.03 164 HIS A CA 1
ATOM 1190 C C . HIS A 1 164 ? 8.343 23.230 -14.043 1.00 49.03 164 HIS A C 1
ATOM 1192 O O . HIS A 1 164 ? 8.825 22.139 -13.719 1.00 49.03 164 HIS A O 1
ATOM 1198 N N . ILE A 1 165 ? 7.485 23.332 -15.058 1.00 55.00 165 ILE A N 1
ATOM 1199 C CA . ILE A 1 165 ? 7.075 22.193 -15.892 1.00 55.00 165 ILE A CA 1
ATOM 1200 C C . ILE A 1 165 ? 8.249 21.709 -16.761 1.00 55.00 165 ILE A C 1
ATOM 1202 O O . ILE A 1 165 ? 8.511 20.511 -16.835 1.00 55.00 165 ILE A O 1
ATOM 1206 N N . SER A 1 166 ? 9.028 22.626 -17.339 1.00 57.91 166 SER A N 1
ATOM 1207 C CA . SER A 1 166 ? 10.238 22.298 -18.110 1.00 57.91 166 SER A CA 1
ATOM 1208 C C . SER A 1 166 ? 11.306 21.580 -17.263 1.00 57.91 166 SER A C 1
ATOM 1210 O O . SER A 1 166 ? 11.814 20.518 -17.636 1.00 57.91 166 SER A O 1
ATOM 1212 N N . THR A 1 167 ? 11.611 22.101 -16.072 1.00 62.09 167 THR A N 1
ATOM 1213 C CA . THR A 1 167 ? 12.635 21.522 -15.179 1.00 62.09 167 THR A CA 1
ATOM 1214 C C . THR A 1 167 ? 12.233 20.156 -14.610 1.00 62.09 167 THR A C 1
ATOM 1216 O O . THR A 1 167 ? 13.064 19.240 -14.539 1.00 62.09 167 THR A O 1
ATOM 1219 N N . SER A 1 168 ? 10.958 19.969 -14.260 1.00 65.44 168 SER A N 1
ATOM 1220 C CA . SER A 1 168 ? 10.433 18.667 -13.825 1.00 65.44 168 SER A CA 1
ATOM 1221 C C . SER A 1 168 ? 10.424 17.638 -14.962 1.00 65.44 168 SER A C 1
ATOM 1223 O O . SER A 1 168 ? 10.836 16.495 -14.747 1.00 65.44 168 SER A O 1
ATOM 1225 N N . ALA A 1 169 ? 10.083 18.041 -16.190 1.00 67.94 169 ALA A N 1
ATOM 1226 C CA . ALA A 1 169 ? 10.106 17.164 -17.359 1.00 67.94 169 ALA A CA 1
ATOM 1227 C C . ALA A 1 169 ? 11.528 16.714 -17.741 1.00 67.94 169 ALA A C 1
ATOM 1229 O O . ALA A 1 169 ? 11.752 15.536 -18.029 1.00 67.94 169 ALA A O 1
ATOM 1230 N N . HIS A 1 170 ? 12.523 17.603 -17.656 1.00 72.31 170 HIS A N 1
ATOM 1231 C CA . HIS A 1 170 ? 13.928 17.226 -17.842 1.00 72.31 170 HIS A CA 1
ATOM 1232 C C . HIS A 1 170 ? 14.427 16.251 -16.770 1.00 72.31 170 HIS A C 1
ATOM 1234 O O . HIS A 1 170 ? 15.202 15.339 -17.071 1.00 72.31 170 HIS A O 1
ATOM 1240 N N . THR A 1 171 ? 13.973 16.412 -15.526 1.00 77.50 171 THR 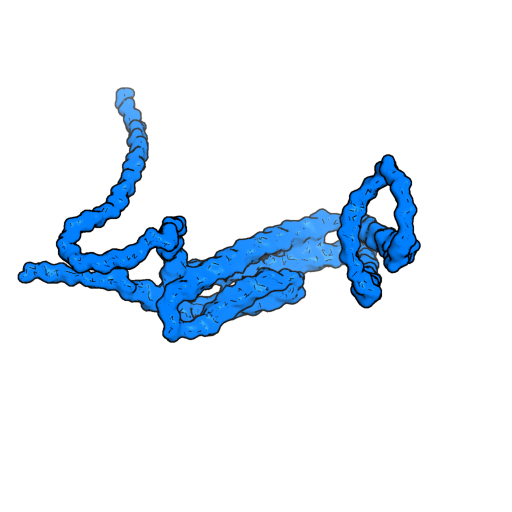A N 1
ATOM 1241 C CA . THR A 1 171 ? 14.307 15.487 -14.434 1.00 77.50 171 THR A CA 1
ATOM 1242 C C . THR A 1 171 ? 13.674 14.116 -14.674 1.00 77.50 171 THR A C 1
ATOM 1244 O O . THR A 1 171 ? 14.361 13.100 -14.568 1.00 77.50 171 THR A O 1
ATOM 1247 N N . ALA A 1 172 ? 12.408 14.081 -15.097 1.00 73.31 172 ALA A N 1
ATOM 1248 C CA . ALA A 1 172 ? 11.725 12.851 -15.479 1.00 73.31 172 ALA A CA 1
ATOM 1249 C C . ALA A 1 172 ? 12.432 12.146 -16.648 1.00 73.31 172 ALA A C 1
ATOM 1251 O O . ALA A 1 172 ? 12.677 10.946 -16.570 1.00 73.31 172 ALA A O 1
ATOM 1252 N N . LEU A 1 173 ? 12.862 12.879 -17.683 1.00 78.50 173 LEU A N 1
ATOM 1253 C CA . LEU A 1 173 ? 13.655 12.310 -18.779 1.00 78.50 173 LEU A CA 1
ATOM 1254 C C . LEU A 1 173 ? 14.972 11.698 -18.300 1.00 78.50 173 LEU A C 1
ATOM 1256 O O . LEU A 1 173 ? 15.337 10.619 -18.763 1.00 78.50 173 LEU A O 1
ATOM 1260 N N . ARG A 1 174 ? 15.697 12.351 -17.379 1.00 82.69 174 ARG A N 1
ATOM 1261 C CA . ARG A 1 174 ? 16.926 11.768 -16.813 1.00 82.69 174 ARG A CA 1
ATOM 1262 C C . ARG A 1 174 ? 16.629 10.444 -16.121 1.00 82.69 174 ARG A C 1
ATOM 1264 O O . ARG A 1 174 ? 17.308 9.465 -16.406 1.00 82.69 174 ARG A O 1
ATOM 1271 N N . VAL A 1 175 ? 15.597 10.398 -15.279 1.00 82.19 175 VAL A N 1
ATOM 1272 C CA . VAL A 1 175 ? 15.182 9.165 -14.593 1.00 82.19 175 VAL A CA 1
ATOM 1273 C C . VAL A 1 175 ? 14.791 8.085 -15.604 1.00 82.19 175 VAL A C 1
ATOM 1275 O O . VAL A 1 175 ? 15.260 6.957 -15.501 1.00 82.19 175 VAL A O 1
ATOM 1278 N N . MET A 1 176 ? 14.009 8.428 -16.628 1.00 78.88 176 MET A N 1
ATOM 1279 C CA . MET A 1 176 ? 13.561 7.487 -17.659 1.00 78.88 176 MET A CA 1
ATOM 1280 C C . MET A 1 176 ? 14.715 6.952 -18.512 1.00 78.88 176 MET A C 1
ATOM 1282 O O . MET A 1 176 ? 14.731 5.769 -18.853 1.00 78.88 176 MET A O 1
ATOM 1286 N N . ARG A 1 177 ? 15.728 7.776 -18.807 1.00 85.31 177 ARG A N 1
ATOM 1287 C CA . ARG A 1 177 ? 16.964 7.311 -19.452 1.00 85.31 177 ARG A CA 1
ATOM 1288 C C . ARG A 1 177 ? 17.734 6.347 -18.558 1.00 85.31 177 ARG A C 1
ATOM 1290 O O . ARG A 1 177 ? 18.181 5.323 -19.060 1.00 85.31 177 ARG A O 1
ATOM 1297 N N . THR A 1 178 ? 17.837 6.616 -17.257 1.00 85.94 178 THR A N 1
ATOM 1298 C CA . THR A 1 178 ? 18.460 5.683 -16.303 1.00 85.94 178 THR A CA 1
ATOM 1299 C C . THR A 1 178 ? 17.685 4.366 -16.213 1.00 85.94 178 THR A C 1
ATOM 1301 O O . THR A 1 178 ? 18.276 3.293 -16.181 1.00 85.94 178 THR A O 1
ATOM 1304 N N . ILE A 1 179 ? 16.351 4.416 -16.232 1.00 82.31 179 ILE A N 1
ATOM 1305 C CA . ILE A 1 179 ? 15.516 3.207 -16.272 1.00 82.31 179 ILE A CA 1
ATOM 1306 C C . ILE A 1 179 ? 15.773 2.427 -17.564 1.00 82.31 179 ILE A C 1
ATOM 1308 O O . ILE A 1 179 ? 15.904 1.207 -17.520 1.00 82.31 179 ILE A O 1
ATOM 1312 N N . LYS A 1 180 ? 15.904 3.109 -18.707 1.00 86.06 180 LYS A N 1
ATOM 1313 C CA . LYS A 1 180 ? 16.245 2.473 -19.985 1.00 86.06 180 LYS A CA 1
ATOM 1314 C C . LYS A 1 180 ? 17.624 1.810 -19.946 1.00 86.06 180 LYS A C 1
ATOM 1316 O O . LYS A 1 180 ? 17.748 0.680 -20.405 1.00 86.06 180 LYS A O 1
ATOM 1321 N N . THR A 1 181 ? 18.652 2.468 -19.404 1.00 87.12 181 THR A N 1
ATOM 1322 C CA . THR A 1 181 ? 19.996 1.867 -19.328 1.00 87.12 181 THR A CA 1
ATOM 1323 C C . THR A 1 181 ? 20.016 0.636 -18.426 1.00 87.12 181 THR A C 1
ATOM 1325 O O . THR A 1 181 ? 20.627 -0.366 -18.786 1.00 87.12 181 THR A O 1
ATOM 1328 N N . LEU A 1 182 ? 19.286 0.663 -17.308 1.00 84.50 182 LEU A N 1
ATOM 1329 C CA . LEU A 1 182 ? 19.119 -0.497 -16.426 1.00 84.50 182 LEU A CA 1
ATOM 1330 C C . LEU A 1 182 ? 18.282 -1.611 -17.076 1.00 84.50 182 LEU A C 1
ATOM 1332 O O . LEU A 1 182 ? 18.589 -2.790 -16.925 1.00 84.50 182 LEU A O 1
ATOM 1336 N N . GLY A 1 183 ? 17.235 -1.240 -17.813 1.00 82.44 183 GLY A N 1
ATOM 1337 C CA . GLY A 1 183 ? 16.287 -2.157 -18.445 1.00 82.44 183 GLY A CA 1
ATOM 1338 C C . GLY A 1 183 ? 16.781 -2.829 -19.722 1.00 82.44 183 GLY A C 1
ATOM 1339 O O . GLY A 1 183 ? 16.255 -3.875 -20.085 1.00 82.44 183 GLY A O 1
ATOM 1340 N N . CYS A 1 184 ? 17.772 -2.250 -20.398 1.00 89.31 184 CYS A N 1
ATOM 1341 C CA . CYS A 1 184 ? 18.356 -2.790 -21.628 1.00 89.31 184 CYS A CA 1
ATOM 1342 C C . CYS A 1 184 ? 19.767 -3.370 -21.441 1.00 89.31 184 CYS A C 1
ATOM 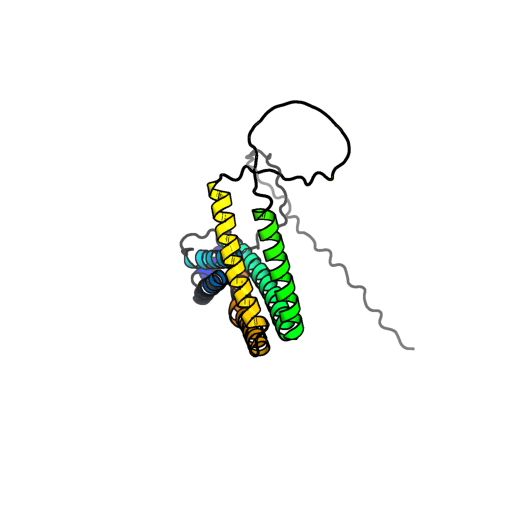1344 O O . CYS A 1 184 ? 20.334 -3.877 -22.403 1.00 89.31 184 CYS A O 1
ATOM 1346 N N . GLY A 1 185 ? 20.352 -3.275 -20.243 1.00 89.62 185 GLY A N 1
ATOM 1347 C CA . GLY A 1 185 ? 21.676 -3.833 -19.961 1.00 89.62 185 GLY A CA 1
ATOM 1348 C C . GLY A 1 185 ? 21.663 -5.345 -19.713 1.00 89.62 185 GLY A C 1
ATOM 1349 O O . GLY A 1 185 ? 20.605 -5.961 -19.558 1.00 89.62 185 GLY A O 1
ATOM 1350 N N . ASP A 1 186 ? 22.854 -5.927 -19.570 1.00 92.38 186 ASP A N 1
ATOM 1351 C CA . ASP A 1 186 ? 23.049 -7.360 -19.281 1.00 92.38 186 ASP A CA 1
ATOM 1352 C C . ASP A 1 186 ? 22.390 -7.800 -17.959 1.00 92.38 186 ASP A C 1
ATOM 1354 O O . ASP A 1 186 ? 22.041 -8.963 -17.771 1.00 92.38 186 ASP A O 1
ATOM 1358 N N . LEU A 1 187 ? 22.166 -6.849 -17.044 1.00 91.50 187 LEU A N 1
ATOM 1359 C CA . LEU A 1 187 ? 21.518 -7.062 -15.745 1.00 91.50 187 LEU A CA 1
ATOM 1360 C C . LEU A 1 187 ? 19.997 -6.838 -15.762 1.00 91.50 187 LEU A C 1
ATOM 1362 O O . LEU A 1 187 ? 19.354 -6.935 -14.716 1.00 91.50 187 LEU A O 1
ATOM 1366 N N . SER A 1 188 ? 19.400 -6.553 -16.919 1.00 89.56 188 SER A N 1
ATOM 1367 C CA . SER A 1 188 ? 17.971 -6.234 -17.057 1.00 89.56 188 SER A CA 1
ATOM 1368 C C . SER A 1 188 ? 17.048 -7.299 -16.460 1.00 89.56 188 SER A C 1
ATOM 1370 O O . SER A 1 188 ? 16.122 -6.967 -15.718 1.00 89.56 188 SER A O 1
ATOM 1372 N N . GLY A 1 189 ? 17.329 -8.582 -16.711 1.00 90.69 189 GLY A N 1
ATOM 1373 C CA . GLY A 1 189 ? 16.561 -9.696 -16.148 1.00 90.69 189 GLY A CA 1
ATOM 1374 C C . GLY A 1 189 ? 16.610 -9.744 -14.618 1.00 90.69 189 GLY A C 1
ATOM 1375 O O . GLY A 1 189 ? 15.586 -9.962 -13.973 1.00 90.69 189 GLY A O 1
ATOM 1376 N N . LEU A 1 190 ? 17.774 -9.466 -14.023 1.00 92.88 190 LEU A N 1
ATOM 1377 C CA . LEU A 1 190 ? 17.942 -9.416 -12.569 1.00 92.88 190 LEU A CA 1
ATOM 1378 C C . LEU A 1 190 ? 17.209 -8.214 -11.960 1.00 92.88 190 LEU A C 1
ATOM 1380 O O . LEU A 1 190 ? 16.553 -8.358 -10.931 1.00 92.88 190 LEU A O 1
ATOM 1384 N N . VAL A 1 191 ? 17.258 -7.047 -12.608 1.00 91.69 191 VAL A N 1
ATOM 1385 C CA . VAL A 1 191 ? 16.523 -5.847 -12.171 1.00 91.69 191 VAL A CA 1
ATOM 1386 C C . VAL A 1 191 ? 15.007 -6.071 -12.230 1.00 91.69 191 VAL A C 1
ATOM 1388 O O . VAL A 1 191 ? 14.294 -5.720 -11.287 1.00 91.69 191 VAL A O 1
ATOM 1391 N N . LEU A 1 192 ? 14.500 -6.694 -13.296 1.00 92.00 192 LEU A N 1
ATOM 1392 C CA . LEU A 1 192 ? 13.087 -7.069 -13.432 1.00 92.00 192 LEU A CA 1
ATOM 1393 C C . LEU A 1 192 ? 12.656 -8.064 -12.351 1.00 92.00 192 LEU A C 1
ATOM 1395 O O . LEU A 1 192 ? 11.629 -7.868 -11.704 1.00 92.00 192 LEU A O 1
ATOM 1399 N N . LEU A 1 193 ? 13.469 -9.090 -12.099 1.00 94.19 193 LEU A N 1
ATOM 1400 C CA . LEU A 1 193 ? 13.175 -10.087 -11.075 1.00 94.19 193 LEU A CA 1
ATOM 1401 C C . LEU A 1 193 ? 13.157 -9.462 -9.676 1.00 94.19 193 LEU A C 1
ATOM 1403 O O . LEU A 1 193 ? 12.207 -9.672 -8.924 1.00 94.19 193 LEU A O 1
ATOM 1407 N N . LEU A 1 194 ? 14.166 -8.653 -9.335 1.00 94.12 194 LEU A N 1
ATOM 1408 C CA . LEU A 1 194 ? 14.241 -7.974 -8.040 1.00 94.12 194 LEU A CA 1
ATOM 1409 C C . LEU A 1 194 ? 13.104 -6.972 -7.847 1.00 94.12 194 LEU A C 1
ATOM 1411 O O . LEU A 1 194 ? 12.522 -6.924 -6.767 1.00 94.12 194 LEU A O 1
ATOM 1415 N N . SER A 1 195 ? 12.762 -6.192 -8.874 1.00 92.56 195 SER A N 1
ATOM 1416 C CA . SER A 1 195 ? 11.654 -5.235 -8.792 1.00 92.56 195 SER A CA 1
ATOM 1417 C C . SER A 1 195 ? 10.305 -5.940 -8.640 1.00 92.56 195 SER A C 1
ATOM 1419 O O . SER A 1 195 ? 9.540 -5.589 -7.742 1.00 92.56 195 SER A O 1
ATOM 1421 N N . GLY A 1 196 ? 10.038 -6.989 -9.424 1.00 93.69 196 GLY A N 1
ATOM 1422 C CA . GLY A 1 196 ? 8.836 -7.811 -9.276 1.00 93.69 196 GLY A CA 1
ATOM 1423 C C . GLY A 1 196 ? 8.747 -8.464 -7.893 1.00 93.69 196 GLY A C 1
ATOM 1424 O O . GLY A 1 196 ? 7.720 -8.360 -7.220 1.00 93.69 196 GLY A O 1
ATOM 1425 N N . ALA A 1 197 ? 9.842 -9.063 -7.416 1.00 96.00 197 ALA A N 1
ATOM 1426 C CA . ALA A 1 197 ? 9.912 -9.663 -6.086 1.00 96.00 197 ALA A CA 1
ATOM 1427 C C . ALA A 1 197 ? 9.701 -8.630 -4.969 1.00 96.00 197 ALA A C 1
ATOM 1429 O O . ALA A 1 197 ? 8.957 -8.897 -4.027 1.00 96.00 197 ALA A O 1
ATOM 1430 N N . ALA A 1 198 ? 10.293 -7.438 -5.084 1.00 95.31 198 ALA A N 1
ATOM 1431 C CA . ALA A 1 198 ? 10.118 -6.359 -4.117 1.00 95.31 198 ALA A CA 1
ATOM 1432 C C . ALA A 1 198 ? 8.658 -5.887 -4.043 1.00 95.31 198 ALA A C 1
ATOM 1434 O O . ALA A 1 198 ? 8.136 -5.704 -2.945 1.00 95.31 198 ALA A O 1
ATOM 1435 N N . VAL A 1 199 ? 7.973 -5.751 -5.185 1.00 95.06 199 VAL A N 1
ATOM 1436 C CA . VAL A 1 199 ? 6.549 -5.376 -5.239 1.00 95.06 199 VAL A CA 1
ATOM 1437 C C . VAL A 1 199 ? 5.669 -6.440 -4.575 1.00 95.06 199 VAL A C 1
ATOM 1439 O O . VAL A 1 199 ? 4.790 -6.108 -3.774 1.00 95.06 199 VAL A O 1
ATOM 1442 N N . LEU A 1 200 ? 5.923 -7.723 -4.845 1.00 95.81 200 LEU A N 1
ATOM 1443 C CA . LEU A 1 200 ? 5.187 -8.829 -4.222 1.00 95.81 200 LEU A CA 1
ATOM 1444 C C . LEU A 1 200 ? 5.436 -8.912 -2.712 1.00 95.81 200 LEU A C 1
ATOM 1446 O O . LEU A 1 200 ? 4.499 -9.097 -1.928 1.00 95.81 200 LEU A O 1
ATOM 1450 N N . LEU A 1 201 ? 6.688 -8.739 -2.290 1.00 96.56 201 LEU A N 1
ATOM 1451 C CA . LEU A 1 201 ? 7.080 -8.735 -0.885 1.00 96.56 201 LEU A CA 1
ATOM 1452 C C . LEU A 1 201 ? 6.457 -7.545 -0.149 1.00 96.56 201 LEU A C 1
ATOM 1454 O O . LEU A 1 201 ? 5.907 -7.708 0.935 1.00 96.56 201 LEU A O 1
ATOM 1458 N N . TYR A 1 202 ? 6.437 -6.365 -0.764 1.00 95.56 202 TYR A N 1
ATOM 1459 C CA . TYR A 1 202 ? 5.760 -5.194 -0.217 1.00 95.56 202 TYR A CA 1
ATOM 1460 C C . TYR A 1 202 ? 4.244 -5.412 -0.077 1.00 95.56 202 TYR A C 1
ATOM 1462 O O . TYR A 1 202 ? 3.674 -5.172 0.989 1.00 95.56 202 TYR A O 1
ATOM 1470 N N . SER A 1 203 ? 3.584 -5.927 -1.119 1.00 95.69 203 SER A N 1
ATOM 1471 C CA . SER A 1 203 ? 2.144 -6.207 -1.075 1.00 95.69 203 SER A CA 1
ATOM 1472 C C . SER A 1 203 ? 1.794 -7.205 0.037 1.00 95.69 203 SER A C 1
ATOM 1474 O O . SER A 1 203 ? 0.879 -6.971 0.830 1.00 95.69 203 SER A O 1
ATOM 1476 N N . SER A 1 204 ? 2.573 -8.283 0.159 1.00 95.38 204 SER A N 1
ATOM 1477 C CA . SER A 1 204 ? 2.336 -9.350 1.138 1.00 95.38 204 SER A CA 1
ATOM 1478 C C . SER A 1 204 ? 2.718 -8.987 2.577 1.00 95.38 204 SER A C 1
ATOM 1480 O O . SER A 1 204 ? 2.016 -9.404 3.496 1.00 95.38 204 SER A O 1
ATOM 1482 N N . LEU A 1 205 ? 3.784 -8.211 2.799 1.00 96.81 205 LEU A N 1
ATOM 1483 C CA . LEU A 1 205 ? 4.262 -7.862 4.144 1.00 96.81 205 LEU A CA 1
ATOM 1484 C C . LEU A 1 205 ? 3.703 -6.544 4.685 1.00 96.81 205 LEU A C 1
ATOM 1486 O O . LEU A 1 205 ? 3.692 -6.353 5.901 1.00 96.81 205 LEU A O 1
ATOM 1490 N N . VAL A 1 206 ? 3.243 -5.636 3.822 1.00 96.00 206 VAL A N 1
ATOM 1491 C CA . VAL A 1 206 ? 2.751 -4.316 4.245 1.00 96.00 206 VAL A CA 1
ATOM 1492 C C . VAL A 1 206 ? 1.256 -4.177 3.986 1.00 96.00 206 VAL A C 1
ATOM 1494 O O . VAL A 1 206 ? 0.480 -3.982 4.924 1.00 96.00 206 VAL A O 1
ATOM 1497 N N . VAL A 1 207 ? 0.825 -4.322 2.732 1.00 95.88 207 VAL A N 1
ATOM 1498 C CA . VAL A 1 207 ? -0.550 -3.984 2.327 1.00 95.88 207 VAL A CA 1
ATOM 1499 C C . VAL A 1 207 ? -1.567 -5.017 2.825 1.00 95.88 207 VAL A C 1
ATOM 1501 O O . VAL A 1 207 ? -2.610 -4.649 3.368 1.00 95.88 207 VAL A O 1
ATOM 1504 N N . VAL A 1 208 ? -1.261 -6.313 2.717 1.00 96.38 208 VAL A N 1
ATOM 1505 C CA . VAL A 1 208 ? -2.143 -7.383 3.218 1.00 96.38 208 VAL A CA 1
ATOM 1506 C C . VAL A 1 208 ? -2.304 -7.322 4.748 1.00 96.38 208 VAL A C 1
ATOM 1508 O O . VAL A 1 208 ? -3.445 -7.351 5.226 1.00 96.38 208 VAL A O 1
ATOM 1511 N N . PRO A 1 209 ? -1.234 -7.163 5.554 1.00 96.62 209 PRO A N 1
ATOM 1512 C CA . PRO A 1 209 ? -1.365 -6.964 6.994 1.00 96.62 209 PRO A CA 1
ATOM 1513 C C . PRO A 1 209 ? -2.114 -5.686 7.366 1.00 96.62 209 PRO A C 1
ATOM 1515 O O . PRO A 1 209 ? -2.855 -5.703 8.350 1.00 96.62 209 PRO A O 1
ATOM 1518 N N . LEU A 1 210 ? -1.984 -4.609 6.581 1.00 94.69 210 LEU A N 1
ATOM 1519 C CA . LEU A 1 210 ? -2.751 -3.378 6.784 1.00 94.69 210 LEU A CA 1
ATOM 1520 C C . LEU A 1 210 ? -4.251 -3.643 6.618 1.00 94.69 210 LEU A C 1
ATOM 1522 O O . LEU A 1 210 ? -5.036 -3.298 7.503 1.00 94.69 210 LEU A O 1
ATOM 1526 N N . ALA A 1 211 ? -4.644 -4.323 5.536 1.00 96.06 211 ALA A N 1
ATOM 1527 C CA . ALA A 1 211 ? -6.030 -4.726 5.310 1.00 96.06 211 ALA A CA 1
ATOM 1528 C C . ALA A 1 211 ? -6.549 -5.617 6.450 1.00 96.06 211 ALA A C 1
ATOM 1530 O O . ALA A 1 211 ? -7.638 -5.392 6.982 1.00 96.06 211 ALA A O 1
ATOM 1531 N N . ALA A 1 212 ? -5.754 -6.601 6.880 1.00 96.44 212 ALA A N 1
ATOM 1532 C CA . ALA A 1 212 ? -6.117 -7.495 7.973 1.00 96.44 212 ALA A CA 1
ATOM 1533 C C . ALA A 1 212 ? -6.276 -6.752 9.312 1.00 96.44 212 ALA A C 1
ATOM 1535 O O . ALA A 1 212 ? -7.221 -7.026 10.056 1.00 96.44 212 ALA A O 1
ATOM 1536 N N . ALA A 1 213 ? -5.385 -5.807 9.623 1.00 93.50 213 ALA A N 1
ATOM 1537 C CA . ALA A 1 213 ? -5.465 -4.978 10.823 1.00 93.50 213 ALA A CA 1
ATOM 1538 C C . ALA A 1 213 ? -6.712 -4.084 10.803 1.00 93.50 213 ALA A C 1
ATOM 1540 O O . ALA A 1 213 ? -7.447 -4.051 11.791 1.00 93.50 213 ALA A O 1
ATOM 1541 N N . ALA A 1 214 ? -7.000 -3.440 9.668 1.00 93.94 214 ALA A N 1
ATOM 1542 C CA . ALA A 1 214 ? -8.196 -2.624 9.484 1.00 93.94 214 ALA A CA 1
ATOM 1543 C C . ALA A 1 214 ? -9.480 -3.454 9.656 1.00 93.94 214 ALA A C 1
ATOM 1545 O O . ALA A 1 214 ? -10.354 -3.087 10.438 1.00 93.94 214 ALA A O 1
ATOM 1546 N N . LEU A 1 215 ? -9.571 -4.633 9.032 1.00 94.56 215 LEU A N 1
ATOM 1547 C CA . LEU A 1 215 ? -10.724 -5.527 9.192 1.00 94.56 215 LEU A CA 1
ATOM 1548 C C . LEU A 1 215 ? -10.912 -6.004 10.637 1.00 94.56 215 LEU A C 1
ATOM 1550 O O . LEU A 1 215 ? -12.046 -6.097 11.108 1.00 94.56 215 LEU A O 1
ATOM 1554 N N . ARG A 1 216 ? -9.823 -6.318 11.351 1.00 93.50 216 ARG A N 1
ATOM 1555 C CA . ARG A 1 216 ? -9.891 -6.694 12.773 1.00 93.50 216 ARG A CA 1
ATOM 1556 C C . ARG A 1 216 ? -10.426 -5.544 13.617 1.00 93.50 216 ARG A C 1
ATOM 1558 O O . ARG A 1 216 ? -11.345 -5.765 14.400 1.00 93.50 216 ARG A O 1
ATOM 1565 N N . LEU A 1 217 ? -9.911 -4.334 13.409 1.00 90.69 217 LEU A N 1
ATOM 1566 C CA . LEU A 1 217 ? -10.369 -3.133 14.103 1.00 90.69 217 LEU A CA 1
ATOM 1567 C C . LEU A 1 217 ? -11.858 -2.865 13.836 1.00 90.69 217 LEU A C 1
ATOM 1569 O O . LEU A 1 217 ? -12.618 -2.643 14.772 1.00 90.69 217 LEU A O 1
ATOM 1573 N N . GLY A 1 218 ? -12.298 -2.985 12.581 1.00 90.06 218 GLY A N 1
ATOM 1574 C CA . GLY A 1 218 ? -13.702 -2.821 12.208 1.00 90.06 218 GLY A CA 1
ATOM 1575 C C . GLY A 1 218 ? -14.619 -3.880 12.816 1.00 90.06 218 GLY A C 1
ATOM 1576 O O . GLY A 1 218 ? -15.717 -3.563 13.265 1.00 90.06 218 GLY A O 1
ATOM 1577 N N . ARG A 1 219 ? -14.176 -5.142 12.901 1.00 89.38 219 ARG A N 1
ATOM 1578 C CA . ARG A 1 219 ? -14.930 -6.202 13.597 1.00 89.38 219 ARG A CA 1
ATOM 1579 C C . ARG A 1 219 ? -15.068 -5.917 15.088 1.00 89.38 219 ARG A C 1
ATOM 1581 O O . ARG A 1 219 ? -16.139 -6.149 15.639 1.00 89.38 219 ARG A O 1
ATOM 1588 N N . LEU A 1 220 ? -14.003 -5.433 15.723 1.00 87.31 220 LEU A N 1
ATOM 1589 C CA . LEU A 1 220 ? -14.033 -5.042 17.128 1.00 87.31 220 LEU A CA 1
ATOM 1590 C C . LEU A 1 220 ? -14.996 -3.859 17.328 1.00 87.31 220 LEU A C 1
ATOM 1592 O O . LEU A 1 220 ? -15.902 -3.958 18.149 1.00 87.31 220 LEU A O 1
ATOM 1596 N N . ALA A 1 221 ? -14.899 -2.812 16.502 1.00 87.88 221 ALA A N 1
ATOM 1597 C CA . ALA A 1 221 ? -15.796 -1.654 16.556 1.00 87.88 221 ALA A CA 1
ATOM 1598 C C . ALA A 1 221 ? -17.276 -2.035 16.368 1.00 87.88 221 ALA A C 1
ATOM 1600 O O . ALA A 1 221 ? -18.137 -1.543 17.092 1.00 87.88 221 ALA A O 1
ATOM 1601 N N . ARG A 1 222 ? -17.578 -2.975 15.462 1.00 86.31 222 ARG A N 1
ATOM 1602 C CA . ARG A 1 222 ? -18.944 -3.497 15.279 1.00 86.31 222 ARG A CA 1
ATOM 1603 C C . ARG A 1 222 ? -19.465 -4.261 16.493 1.00 86.31 222 ARG A C 1
ATOM 1605 O O . ARG A 1 222 ? -20.628 -4.123 16.851 1.00 86.31 222 ARG A O 1
ATOM 1612 N N . ARG A 1 223 ? -18.615 -5.063 17.146 1.00 83.75 223 ARG A N 1
ATOM 1613 C CA . ARG A 1 223 ? -18.986 -5.760 18.393 1.00 83.75 223 ARG A CA 1
ATOM 1614 C C . ARG A 1 223 ? -19.287 -4.782 19.525 1.00 83.75 223 ARG A C 1
ATOM 1616 O O . ARG A 1 223 ? -20.135 -5.081 20.352 1.00 83.75 223 ARG A O 1
ATOM 1623 N N . ALA A 1 224 ? -18.647 -3.617 19.513 1.00 79.50 224 ALA A N 1
ATOM 1624 C CA . ALA A 1 224 ? -18.876 -2.530 20.458 1.00 79.50 224 ALA A CA 1
ATOM 1625 C C . ALA A 1 224 ? -20.103 -1.654 20.152 1.00 79.50 224 ALA A C 1
ATOM 1627 O O . ALA A 1 224 ? -20.222 -0.559 20.691 1.00 79.50 224 ALA A O 1
ATOM 1628 N N . GLY A 1 225 ? -21.010 -2.110 19.286 1.00 76.50 225 GLY A N 1
ATOM 1629 C CA . GLY A 1 225 ? -22.228 -1.376 18.941 1.00 76.50 225 GLY A CA 1
ATOM 1630 C C . GLY A 1 225 ? -22.132 -0.539 17.666 1.00 76.50 225 GLY A C 1
ATOM 1631 O O . GLY A 1 225 ? -23.149 -0.006 17.222 1.00 76.50 225 GLY A O 1
ATOM 1632 N N . GLY A 1 226 ? -20.954 -0.480 17.033 1.00 71.62 226 GLY A N 1
ATOM 1633 C CA . GLY A 1 226 ? -20.774 0.170 15.738 1.00 71.62 226 GLY A CA 1
ATOM 1634 C C . GLY A 1 226 ? -21.642 -0.474 14.647 1.00 71.62 226 GLY A C 1
ATOM 1635 O O . GLY A 1 226 ? -21.650 -1.692 14.466 1.00 71.62 226 GLY A O 1
ATOM 1636 N N . CYS A 1 227 ? -22.366 0.350 13.901 1.00 63.66 227 CYS A N 1
ATOM 1637 C CA . CYS A 1 227 ? -23.323 0.014 12.850 1.00 63.66 227 CYS A CA 1
ATOM 1638 C C . CYS A 1 227 ? -24.591 -0.737 13.298 1.00 63.66 227 CYS A C 1
ATOM 1640 O O . CYS A 1 227 ? -25.342 -1.192 12.436 1.00 63.66 227 CYS A O 1
ATOM 1642 N N . ILE A 1 228 ? -24.906 -0.815 14.597 1.00 59.34 228 ILE A N 1
ATOM 1643 C CA . ILE A 1 228 ? -26.237 -1.276 15.054 1.00 59.34 228 ILE A CA 1
ATOM 1644 C C . ILE A 1 228 ? -27.319 -0.214 14.746 1.00 59.34 228 ILE A C 1
ATOM 1646 O O . ILE A 1 228 ? -28.500 -0.532 14.601 1.00 59.34 228 ILE A O 1
ATOM 1650 N N . GLY A 1 229 ? -26.909 1.045 14.550 1.00 48.53 229 GLY A N 1
ATOM 1651 C CA . GLY A 1 229 ? -27.757 2.164 14.130 1.00 48.53 229 GLY A CA 1
ATOM 1652 C C . GLY A 1 229 ? -27.990 2.298 12.621 1.00 48.53 229 GLY A C 1
ATOM 1653 O O . GLY A 1 229 ? -28.779 3.153 12.229 1.00 48.53 229 GLY A O 1
ATOM 1654 N N . ALA A 1 230 ? -27.390 1.451 11.772 1.00 46.66 230 ALA A N 1
ATOM 1655 C CA . ALA A 1 230 ? -27.715 1.385 10.342 1.00 46.66 230 ALA A CA 1
ATOM 1656 C C . ALA A 1 230 ? -29.074 0.695 10.122 1.00 46.66 230 ALA A C 1
ATOM 1658 O O . ALA A 1 230 ? -29.216 -0.249 9.347 1.00 46.66 230 ALA A O 1
ATOM 1659 N N . ARG A 1 231 ? -30.108 1.174 10.818 1.00 45.91 231 ARG A N 1
ATOM 1660 C CA . ARG A 1 231 ? -31.463 1.093 10.289 1.00 45.91 231 ARG A CA 1
ATOM 1661 C C . ARG A 1 231 ? -31.428 1.845 8.953 1.00 45.91 231 ARG A C 1
ATOM 1663 O O . ARG A 1 231 ? -30.738 2.867 8.878 1.00 45.91 231 ARG A O 1
ATOM 1670 N N . PRO A 1 232 ? -32.096 1.352 7.894 1.00 43.28 232 PRO A N 1
ATOM 1671 C CA . PRO A 1 232 ? -32.204 2.103 6.650 1.00 43.28 232 PRO A CA 1
ATOM 1672 C C . PRO A 1 232 ? -32.615 3.525 7.011 1.00 43.28 232 PRO A C 1
ATOM 1674 O O . PRO A 1 232 ? -33.472 3.701 7.877 1.00 43.28 232 PRO A O 1
ATOM 1677 N N . PHE A 1 233 ? -31.933 4.505 6.425 1.00 44.22 233 PHE A N 1
ATOM 1678 C CA . PHE A 1 233 ? -32.194 5.924 6.615 1.00 44.22 233 PHE A CA 1
ATOM 1679 C C . PHE A 1 233 ? -33.660 6.176 6.244 1.00 44.22 233 PHE A C 1
ATOM 1681 O O . PHE A 1 233 ? -33.992 6.426 5.088 1.00 44.22 233 PHE A O 1
ATOM 1688 N N . VAL A 1 234 ? -34.568 6.017 7.207 1.00 42.56 234 VAL A N 1
ATOM 1689 C CA . VAL A 1 234 ? -35.942 6.468 7.078 1.00 42.56 234 VAL A CA 1
ATOM 1690 C C . VAL A 1 234 ? -35.795 7.970 7.128 1.00 42.56 234 VAL A C 1
ATOM 1692 O O . VAL A 1 234 ? -35.532 8.540 8.184 1.00 42.56 234 VAL A O 1
ATOM 1695 N N . TYR A 1 235 ? -35.844 8.577 5.949 1.00 40.94 235 TYR A N 1
ATOM 1696 C CA . TYR A 1 235 ? -35.917 10.011 5.764 1.00 40.94 235 TYR A CA 1
ATOM 1697 C C . TYR A 1 235 ? -37.042 10.520 6.670 1.00 40.94 235 TYR A C 1
ATOM 1699 O O . TYR A 1 235 ? -38.216 10.349 6.354 1.00 40.94 235 TYR A O 1
ATOM 1707 N N . MET A 1 236 ? -36.703 11.050 7.845 1.00 42.41 236 MET A N 1
ATOM 1708 C CA . MET A 1 236 ? -37.659 11.789 8.653 1.00 42.41 236 MET A CA 1
ATOM 1709 C C . MET A 1 236 ? -37.745 13.164 7.996 1.00 42.41 236 MET A C 1
ATOM 1711 O O . MET A 1 236 ? -36.762 13.909 8.046 1.00 42.41 236 MET A O 1
ATOM 1715 N N . PRO A 1 237 ? -38.855 13.487 7.305 1.00 35.06 237 PRO A N 1
ATOM 1716 C CA . PRO A 1 237 ? -39.005 14.797 6.702 1.00 35.06 237 PRO A CA 1
ATOM 1717 C C . PRO A 1 237 ? -38.889 15.867 7.797 1.00 35.06 237 PRO A C 1
ATOM 1719 O O . PRO A 1 237 ? -39.376 15.659 8.914 1.00 35.06 237 PRO A O 1
ATOM 1722 N N . PRO A 1 238 ? -38.258 17.014 7.505 1.00 47.56 238 PRO A N 1
ATOM 1723 C CA . PRO A 1 238 ? -37.903 18.010 8.503 1.00 47.56 238 PRO A CA 1
ATOM 1724 C C . PRO A 1 238 ? -39.102 18.876 8.906 1.00 47.56 238 PRO A C 1
ATOM 1726 O O . PRO A 1 238 ? -38.954 20.076 9.012 1.00 47.56 238 PRO A O 1
ATOM 1729 N N . HIS A 1 239 ? -40.291 18.315 9.141 1.00 43.66 239 HIS A N 1
ATOM 1730 C CA . HIS A 1 239 ? -41.433 19.054 9.689 1.00 43.66 239 HIS A CA 1
ATOM 1731 C C . HIS A 1 239 ? -42.372 18.119 10.461 1.00 43.66 239 HIS A C 1
ATOM 1733 O O . HIS A 1 239 ? -43.407 17.693 9.961 1.00 43.66 239 HIS A O 1
ATOM 1739 N N . ALA A 1 240 ? -42.039 17.835 11.716 1.00 40.09 240 ALA A N 1
ATOM 1740 C CA . ALA A 1 240 ? -43.049 17.519 12.720 1.00 40.09 240 ALA A CA 1
ATOM 1741 C C . ALA A 1 240 ? -42.715 18.337 13.964 1.00 40.09 240 ALA A C 1
ATOM 1743 O O . ALA A 1 240 ? -41.968 17.923 14.849 1.00 40.09 240 ALA A O 1
ATOM 1744 N N . SER A 1 241 ? -43.219 19.568 13.962 1.00 42.28 241 SER A N 1
ATOM 1745 C CA . SER A 1 241 ? -43.277 20.431 15.131 1.00 42.28 241 SER A CA 1
ATOM 1746 C C . SER A 1 241 ? -43.810 19.656 16.332 1.00 42.28 241 SER A C 1
ATOM 1748 O O . SER A 1 241 ? -44.841 18.991 16.254 1.00 42.28 241 SER A O 1
ATOM 1750 N N . VAL A 1 242 ? -43.088 19.798 17.437 1.00 49.06 242 VAL A N 1
ATOM 1751 C CA . VAL A 1 242 ? -43.453 19.444 18.806 1.00 49.06 242 VAL A CA 1
ATOM 1752 C C . VAL A 1 242 ? -44.959 19.608 19.051 1.00 49.06 242 VAL A C 1
ATOM 1754 O O . VAL A 1 242 ? -45.444 20.718 19.250 1.00 49.06 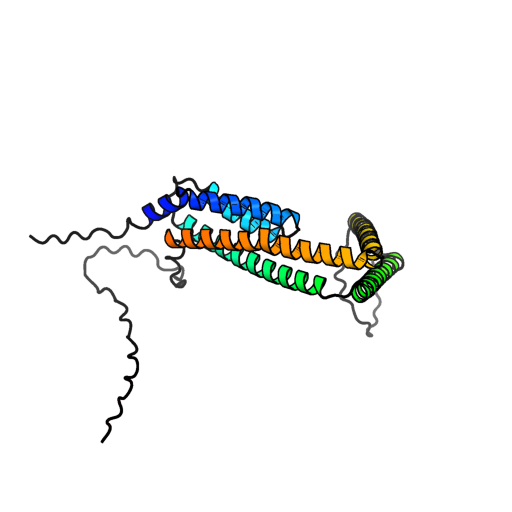242 VAL A O 1
ATOM 1757 N N . ALA A 1 243 ? -45.689 18.495 19.106 1.00 36.25 243 ALA A N 1
ATOM 1758 C CA . ALA A 1 243 ? -46.965 18.418 19.802 1.00 36.25 243 ALA A CA 1
ATOM 1759 C C . ALA A 1 243 ? -46.711 17.724 21.142 1.00 36.25 243 ALA A C 1
ATOM 1761 O O . ALA A 1 243 ? -46.680 16.501 21.264 1.00 36.25 243 ALA A O 1
ATOM 1762 N N . ARG A 1 244 ? -46.466 18.543 22.164 1.00 46.69 244 ARG A N 1
ATOM 1763 C CA . ARG A 1 244 ? -46.498 18.138 23.567 1.00 46.69 244 ARG A CA 1
ATOM 1764 C C . ARG A 1 244 ? -47.959 17.802 23.899 1.00 46.69 244 ARG A C 1
ATOM 1766 O O . ARG A 1 244 ? -48.732 18.716 24.154 1.00 46.69 244 ARG A O 1
ATOM 1773 N N . SER A 1 245 ? -48.344 16.525 23.908 1.00 33.91 245 SER A N 1
ATOM 1774 C CA . SER A 1 245 ? -49.602 16.095 24.532 1.00 33.91 245 SER A CA 1
ATOM 1775 C C . SER A 1 245 ? -49.350 15.025 25.586 1.00 33.91 245 SER A C 1
ATOM 1777 O O . SER A 1 245 ? -49.094 13.856 25.303 1.00 33.91 245 SER A O 1
ATOM 1779 N N . VAL A 1 246 ? -49.455 15.468 26.831 1.00 46.22 246 VAL A N 1
ATOM 1780 C CA . VAL A 1 246 ? -49.815 14.648 27.979 1.00 46.22 246 VAL A CA 1
ATOM 1781 C C . VAL A 1 246 ? -51.145 13.954 27.665 1.00 46.22 246 VAL A C 1
ATOM 1783 O O . VAL A 1 246 ? -52.159 14.635 27.590 1.00 46.22 246 VAL A O 1
ATOM 1786 N N . HIS A 1 247 ? -51.156 12.631 27.483 1.00 34.56 247 HIS A N 1
ATOM 1787 C CA . HIS A 1 247 ? -52.147 11.747 28.109 1.00 34.56 247 HIS A CA 1
ATOM 1788 C C . HIS A 1 247 ? -51.869 10.261 27.846 1.00 34.56 247 HIS A C 1
ATOM 1790 O O . HIS A 1 247 ? -51.559 9.837 26.737 1.00 34.56 247 HIS A O 1
ATOM 1796 N N . ARG A 1 248 ? -52.032 9.476 28.916 1.00 46.22 248 ARG A N 1
ATOM 1797 C CA . ARG A 1 248 ? -52.183 8.017 28.940 1.00 46.22 248 ARG A CA 1
ATOM 1798 C C . ARG A 1 248 ? -53.075 7.509 27.799 1.00 46.22 248 ARG A C 1
ATOM 1800 O O . ARG A 1 248 ? -54.223 7.933 27.712 1.00 46.22 248 ARG A O 1
ATOM 1807 N N . SER A 1 249 ? -52.612 6.502 27.064 1.00 36.88 249 SER A N 1
ATOM 1808 C CA . SER A 1 249 ? -53.309 5.217 26.876 1.00 36.88 249 SER A CA 1
ATOM 1809 C C . SER A 1 249 ? -52.489 4.302 25.971 1.00 36.88 249 SER A C 1
ATOM 1811 O O . SER A 1 249 ? -51.866 4.747 25.012 1.00 36.88 249 SER A O 1
ATOM 1813 N N . ALA A 1 250 ? -52.474 3.021 26.325 1.00 46.88 250 ALA A N 1
ATOM 1814 C CA . ALA A 1 250 ? -51.834 1.948 25.586 1.00 46.88 250 ALA A CA 1
ATOM 1815 C C . ALA A 1 250 ? -52.290 1.917 24.118 1.00 46.88 250 ALA A C 1
ATOM 1817 O O . ALA A 1 250 ? -53.485 1.835 23.848 1.00 46.88 250 ALA A O 1
ATOM 1818 N N . VAL A 1 251 ? -51.336 1.922 23.184 1.00 36.22 251 VAL A N 1
ATOM 1819 C CA . VAL A 1 251 ? -51.554 1.531 21.786 1.00 36.22 251 VAL A CA 1
ATOM 1820 C C . VAL A 1 251 ? -50.368 0.681 21.337 1.00 36.22 251 VAL A C 1
ATOM 1822 O O . VAL A 1 251 ? -49.215 0.959 21.658 1.00 36.22 251 VAL A O 1
ATOM 1825 N N . ALA A 1 252 ? -50.719 -0.414 20.674 1.00 36.88 252 ALA A N 1
ATOM 1826 C CA . ALA A 1 252 ? -49.946 -1.616 20.433 1.00 36.88 252 ALA A CA 1
ATOM 1827 C C . ALA A 1 252 ? -48.559 -1.412 19.805 1.00 36.88 252 ALA A C 1
ATOM 1829 O O . ALA A 1 252 ? -48.377 -0.702 18.817 1.00 36.88 252 ALA A O 1
ATOM 1830 N N . VAL A 1 253 ? -47.602 -2.171 20.339 1.00 39.44 253 VAL A N 1
ATOM 1831 C CA . VAL A 1 253 ? -46.348 -2.523 19.676 1.00 39.44 253 VAL A CA 1
ATOM 1832 C C . VAL A 1 253 ? -46.693 -3.302 18.406 1.00 39.44 253 VAL A C 1
ATOM 1834 O O . VAL A 1 253 ? -47.150 -4.443 18.473 1.00 39.44 253 VAL A O 1
ATOM 1837 N N . ALA A 1 254 ? -46.469 -2.694 17.243 1.00 37.47 254 ALA A N 1
ATOM 1838 C CA . ALA A 1 254 ? -46.414 -3.422 15.984 1.00 37.47 254 ALA A CA 1
ATOM 1839 C C . ALA A 1 254 ? -45.130 -4.265 15.976 1.00 37.47 254 ALA A C 1
ATOM 1841 O O . ALA A 1 254 ? -44.047 -3.793 15.631 1.00 37.47 254 ALA A O 1
ATOM 1842 N N . VAL A 1 255 ? -45.254 -5.515 16.418 1.00 37.47 255 VAL A N 1
ATOM 1843 C CA . VAL A 1 255 ? -44.252 -6.556 16.190 1.00 37.47 255 VAL A CA 1
ATOM 1844 C C . VAL A 1 255 ? -44.232 -6.831 14.683 1.00 37.47 255 VAL A C 1
ATOM 1846 O O . VAL A 1 255 ? -45.280 -7.176 14.133 1.00 37.47 255 VAL A O 1
ATOM 1849 N N . PRO A 1 256 ? -43.092 -6.711 13.980 1.00 38.25 256 PRO A N 1
ATOM 1850 C CA . PRO A 1 256 ? -42.997 -7.255 12.639 1.00 38.25 256 PRO A CA 1
ATOM 1851 C C . PRO A 1 256 ? -43.042 -8.779 12.764 1.00 38.25 256 PRO A C 1
ATOM 1853 O O . PRO A 1 256 ? -42.078 -9.423 13.180 1.00 38.25 256 PRO A O 1
ATOM 1856 N N . VAL A 1 257 ? -44.196 -9.354 12.433 1.00 36.44 257 VAL A N 1
ATOM 1857 C CA . VAL A 1 257 ? -44.322 -10.779 12.148 1.00 36.44 257 VAL A CA 1
ATOM 1858 C C . VAL A 1 257 ? -43.441 -11.046 10.933 1.00 36.44 257 VAL A C 1
ATOM 1860 O O . VAL A 1 257 ? -43.767 -10.661 9.811 1.00 36.44 257 VAL A O 1
ATOM 1863 N N . TYR A 1 258 ? -42.289 -11.672 11.160 1.00 37.28 258 TYR A N 1
ATOM 1864 C CA . TYR A 1 258 ? -41.566 -12.337 10.089 1.00 37.28 258 TYR A CA 1
ATOM 1865 C C . TYR A 1 258 ? -42.481 -13.444 9.575 1.00 37.28 258 TYR A C 1
ATOM 1867 O O . TYR A 1 258 ? -42.670 -14.462 10.240 1.00 37.28 258 TYR A O 1
ATOM 1875 N N . ASN A 1 259 ? -43.060 -13.238 8.393 1.00 38.69 259 ASN A N 1
ATOM 1876 C CA . ASN A 1 259 ? -43.611 -14.334 7.617 1.00 38.69 259 ASN A CA 1
ATOM 1877 C C . ASN A 1 259 ? -42.459 -15.300 7.340 1.00 38.69 259 ASN A C 1
ATOM 1879 O O . ASN A 1 259 ? -41.611 -15.058 6.481 1.00 38.69 259 ASN A O 1
ATOM 1883 N N . ALA A 1 260 ? -42.421 -16.386 8.108 1.00 42.72 260 ALA A N 1
ATOM 1884 C CA . ALA A 1 260 ? -41.694 -17.579 7.742 1.00 42.72 260 ALA A CA 1
ATOM 1885 C C . ALA A 1 260 ? -42.274 -18.043 6.402 1.00 42.72 260 ALA A C 1
ATOM 1887 O O . ALA A 1 260 ? -43.369 -18.599 6.338 1.00 42.72 260 ALA A O 1
ATOM 1888 N N . VAL A 1 261 ? -41.554 -17.763 5.318 1.00 42.19 261 VAL A N 1
ATOM 1889 C CA . VAL A 1 261 ? -41.764 -18.450 4.049 1.00 42.19 261 VAL A CA 1
ATOM 1890 C C . VAL A 1 261 ? -41.450 -19.912 4.330 1.00 42.19 261 VAL A C 1
ATOM 1892 O O . VAL A 1 261 ? -40.293 -20.297 4.503 1.00 42.19 261 VAL A O 1
ATOM 1895 N N . ALA A 1 262 ? -42.512 -20.699 4.479 1.00 42.78 262 ALA A N 1
ATOM 1896 C CA . ALA A 1 262 ? -42.440 -22.136 4.620 1.00 42.78 262 ALA A CA 1
ATOM 1897 C C . ALA A 1 262 ? -41.663 -22.705 3.428 1.00 42.78 262 ALA A C 1
ATOM 1899 O O . ALA A 1 262 ? -42.028 -22.501 2.269 1.00 42.78 262 ALA A O 1
ATOM 1900 N N . ALA A 1 263 ? -40.572 -23.407 3.725 1.00 46.59 263 ALA A N 1
ATOM 1901 C CA . ALA A 1 263 ? -39.890 -24.242 2.755 1.00 46.59 263 ALA A CA 1
ATOM 1902 C C . ALA A 1 263 ? -40.879 -25.302 2.229 1.00 46.59 263 ALA A C 1
ATOM 1904 O O . ALA A 1 263 ? -41.598 -25.901 3.036 1.00 46.59 263 ALA A O 1
ATOM 1905 N N . PRO A 1 264 ? -40.941 -25.563 0.913 1.00 50.50 264 PRO A N 1
ATOM 1906 C CA . PRO A 1 264 ? -41.777 -26.633 0.394 1.00 50.50 264 PRO A CA 1
ATOM 1907 C C . PRO A 1 264 ? -41.280 -27.978 0.935 1.00 50.50 264 PRO A C 1
ATOM 1909 O O . PRO A 1 264 ? -40.109 -28.340 0.790 1.00 50.50 264 PRO A O 1
ATOM 1912 N N . ALA A 1 265 ? -42.190 -28.705 1.583 1.00 47.72 265 ALA A N 1
ATOM 1913 C CA . ALA A 1 265 ? -41.964 -30.053 2.070 1.00 47.72 265 ALA A CA 1
ATOM 1914 C C . ALA A 1 265 ? -41.543 -30.964 0.908 1.00 47.72 265 ALA A C 1
ATOM 1916 O O . ALA A 1 265 ? -42.226 -31.085 -0.109 1.00 47.72 265 ALA A O 1
ATOM 1917 N N . ARG A 1 266 ? -40.387 -31.602 1.075 1.00 52.06 266 ARG A N 1
ATOM 1918 C CA . ARG A 1 266 ? -39.843 -32.609 0.169 1.00 52.06 266 ARG A CA 1
ATOM 1919 C C . ARG A 1 266 ? -40.745 -33.844 0.237 1.00 52.06 266 ARG A C 1
ATOM 1921 O O . ARG A 1 266 ? -40.824 -34.485 1.282 1.00 52.06 266 ARG A O 1
ATOM 1928 N N . ALA A 1 267 ? -41.436 -34.148 -0.859 1.00 53.06 267 ALA A N 1
ATOM 1929 C CA . ALA A 1 267 ? -42.241 -35.355 -0.993 1.00 53.06 267 ALA A CA 1
ATOM 1930 C C . ALA A 1 267 ? -41.355 -36.603 -0.833 1.00 53.06 267 ALA A C 1
ATOM 1932 O O . ALA A 1 267 ? -40.347 -36.758 -1.524 1.00 53.06 267 ALA A O 1
ATOM 1933 N N . VAL A 1 268 ? -41.735 -37.474 0.101 1.00 57.03 268 VAL A N 1
ATOM 1934 C CA . VAL A 1 268 ? -41.185 -38.822 0.259 1.00 57.03 268 VAL A CA 1
ATOM 1935 C C . VAL A 1 268 ? -41.922 -39.731 -0.731 1.00 57.03 268 VAL A C 1
ATOM 1937 O O . VAL A 1 268 ? -43.153 -39.759 -0.691 1.00 57.03 268 VAL A O 1
ATOM 1940 N N . PRO A 1 269 ? -41.234 -40.461 -1.624 1.00 57.56 269 PRO A N 1
ATOM 1941 C CA . PRO A 1 269 ? -41.896 -41.435 -2.479 1.00 57.56 269 PRO A CA 1
ATOM 1942 C C . PRO A 1 269 ? -42.302 -42.658 -1.646 1.00 57.56 269 PRO A C 1
ATOM 1944 O O . PRO A 1 269 ? -41.461 -43.278 -0.994 1.00 57.56 269 PRO A O 1
ATOM 1947 N N . GLN A 1 270 ? -43.591 -43.005 -1.671 1.00 52.31 270 GLN A N 1
ATOM 1948 C CA . GLN A 1 270 ? -44.049 -44.326 -1.249 1.00 52.31 270 GLN A CA 1
ATOM 1949 C C . GLN A 1 270 ? -43.636 -45.345 -2.315 1.00 52.31 270 GLN A C 1
ATOM 1951 O O . GLN A 1 270 ? -44.008 -45.213 -3.480 1.00 52.31 270 GLN A O 1
ATOM 1956 N N . MET A 1 271 ? -42.844 -46.338 -1.911 1.00 53.72 271 MET A N 1
ATOM 1957 C CA . MET A 1 271 ? -42.647 -47.565 -2.676 1.00 53.72 271 MET A CA 1
ATOM 1958 C C . MET A 1 271 ? -43.812 -48.510 -2.374 1.00 53.72 271 MET A C 1
ATOM 1960 O O . MET A 1 271 ? -44.087 -48.790 -1.206 1.00 53.72 271 MET A O 1
ATOM 1964 N N . HIS A 1 272 ? -44.474 -48.961 -3.437 1.00 58.50 272 HIS A N 1
ATOM 1965 C CA . HIS A 1 272 ? -45.251 -50.196 -3.469 1.00 58.50 272 HIS A CA 1
ATOM 1966 C C . HIS A 1 272 ? -44.354 -51.332 -3.955 1.00 58.50 272 HIS A C 1
ATOM 1968 O O . HIS A 1 272 ? -43.508 -51.057 -4.838 1.00 58.50 272 HIS A O 1
#